Protein AF-A0A7C6B3S8-F1 (afdb_monomer_lite)

Structure (mmCIF, N/CA/C/O backbone):
data_AF-A0A7C6B3S8-F1
#
_entry.id   AF-A0A7C6B3S8-F1
#
loop_
_atom_site.group_PDB
_atom_site.id
_atom_site.type_symbol
_atom_site.label_atom_id
_atom_site.label_alt_id
_atom_site.label_comp_id
_atom_site.label_asym_id
_atom_site.label_entity_id
_atom_site.label_seq_id
_atom_site.pdbx_PDB_ins_code
_atom_site.Cartn_x
_atom_site.Cartn_y
_atom_site.Cartn_z
_atom_site.occupancy
_atom_site.B_iso_or_equiv
_atom_site.auth_seq_id
_atom_site.auth_comp_id
_atom_site.auth_asym_id
_atom_site.auth_atom_id
_atom_site.pdbx_PDB_model_num
ATOM 1 N N . MET A 1 1 ? -52.580 3.759 -42.326 1.00 38.62 1 MET A N 1
ATOM 2 C CA . MET A 1 1 ? -51.113 3.666 -42.150 1.00 38.62 1 MET A CA 1
ATOM 3 C C . MET A 1 1 ? -50.685 4.856 -41.300 1.00 38.62 1 MET A C 1
ATOM 5 O O . MET A 1 1 ? -50.643 5.964 -41.800 1.00 38.62 1 MET A O 1
ATOM 9 N N . GLN A 1 2 ? -50.817 4.727 -39.978 1.00 39.84 2 GLN A N 1
ATOM 10 C CA . GLN A 1 2 ? -49.693 4.609 -39.031 1.00 39.84 2 GLN A CA 1
ATOM 11 C C . GLN A 1 2 ? -48.816 5.872 -38.967 1.00 39.84 2 GLN A C 1
ATOM 13 O O . GLN A 1 2 ? -47.747 5.940 -39.561 1.00 39.84 2 GLN A O 1
ATOM 18 N N . HIS A 1 3 ? -49.271 6.852 -38.183 1.00 36.22 3 HIS A N 1
ATOM 19 C CA . HIS A 1 3 ? -48.405 7.873 -37.602 1.00 36.22 3 HIS A CA 1
ATOM 20 C C . HIS A 1 3 ? -47.814 7.303 -36.306 1.00 36.22 3 HIS A C 1
ATOM 22 O O . HIS A 1 3 ? -48.499 7.233 -35.289 1.00 36.22 3 HIS A O 1
ATOM 28 N N . LEU A 1 4 ? -46.564 6.838 -36.360 1.00 38.56 4 LEU A N 1
ATOM 29 C CA . LEU A 1 4 ? -45.790 6.469 -35.176 1.00 38.56 4 LEU A CA 1
ATOM 30 C C . LEU A 1 4 ? -45.025 7.718 -34.712 1.00 38.56 4 LEU A C 1
ATOM 32 O O . LEU A 1 4 ? -44.026 8.105 -35.313 1.00 38.56 4 LEU A O 1
ATOM 36 N N . ILE A 1 5 ? -45.524 8.379 -33.668 1.00 43.66 5 ILE A N 1
ATOM 37 C CA . ILE A 1 5 ? -44.779 9.409 -32.938 1.00 43.66 5 ILE A CA 1
ATOM 38 C C . ILE A 1 5 ? -43.873 8.662 -31.956 1.00 43.66 5 ILE A C 1
ATOM 40 O O . ILE A 1 5 ? -44.338 8.137 -30.946 1.00 43.66 5 ILE A O 1
ATOM 44 N N . SER A 1 6 ? -42.584 8.569 -32.278 1.00 38.78 6 SER A N 1
ATOM 45 C CA . SER A 1 6 ? -41.566 8.041 -31.368 1.00 38.78 6 SER A CA 1
ATOM 46 C C . SER A 1 6 ? -41.342 9.031 -30.225 1.00 38.78 6 SER A C 1
ATOM 48 O O . SER A 1 6 ? -40.661 10.042 -30.385 1.00 38.78 6 SER A O 1
ATOM 50 N N . LEU A 1 7 ? -41.931 8.738 -29.067 1.00 38.41 7 LEU A N 1
ATOM 51 C CA . LEU A 1 7 ? -41.669 9.438 -27.813 1.00 38.41 7 LEU A CA 1
ATOM 52 C C . LEU A 1 7 ? -40.307 8.963 -27.271 1.00 38.41 7 LEU A C 1
ATOM 54 O O . LEU A 1 7 ? -40.194 7.864 -26.729 1.00 38.41 7 LEU A O 1
ATOM 58 N N . LEU A 1 8 ? -39.255 9.766 -27.445 1.00 37.88 8 LEU A N 1
ATOM 59 C CA . LEU A 1 8 ? -37.961 9.523 -26.803 1.00 37.88 8 LEU A CA 1
ATOM 60 C C . LEU A 1 8 ? -38.086 9.886 -25.314 1.00 37.88 8 LEU A C 1
ATOM 62 O O . LEU A 1 8 ? -38.045 11.056 -24.936 1.00 37.88 8 LEU A O 1
ATOM 66 N N . ILE A 1 9 ? -38.273 8.882 -24.460 1.00 41.53 9 ILE A N 1
ATOM 67 C CA . ILE A 1 9 ? -38.204 9.044 -23.006 1.00 41.53 9 ILE A CA 1
ATOM 68 C C . ILE A 1 9 ? -36.720 9.134 -22.630 1.00 41.53 9 ILE A C 1
ATOM 70 O O . ILE A 1 9 ? -36.039 8.121 -22.483 1.00 41.53 9 ILE A O 1
ATOM 74 N N . CYS A 1 10 ? -36.203 10.356 -22.488 1.00 34.94 10 CYS A N 1
ATOM 75 C CA . CYS A 1 10 ? -34.937 10.599 -21.801 1.00 34.94 10 CYS A CA 1
ATOM 76 C C . CYS A 1 10 ? -35.141 10.339 -20.304 1.00 34.94 10 CYS A C 1
ATOM 78 O O . CYS A 1 10 ? -35.576 11.223 -19.569 1.00 34.94 10 CYS A O 1
ATOM 80 N N . LEU A 1 11 ? -34.836 9.121 -19.850 1.00 37.53 11 LEU A N 1
ATOM 81 C CA . LEU A 1 11 ? -34.608 8.856 -18.432 1.00 37.53 11 LEU A CA 1
ATOM 82 C C . LEU A 1 11 ? -33.385 9.674 -17.985 1.00 37.53 11 LEU A C 1
ATOM 84 O O . LEU A 1 11 ? -32.293 9.443 -18.513 1.00 37.53 11 LEU A O 1
ATOM 88 N N . PRO A 1 12 ? -33.509 10.603 -17.021 1.00 41.75 12 PRO A N 1
ATOM 89 C CA . PRO A 1 12 ? -32.333 11.161 -16.385 1.00 41.75 12 PRO A CA 1
ATOM 90 C C . PRO A 1 12 ? -31.669 10.022 -15.613 1.00 41.75 12 PRO A C 1
ATOM 92 O O . PRO A 1 12 ? -32.227 9.490 -14.653 1.00 41.75 12 PRO A O 1
ATOM 95 N N . ALA A 1 13 ? -30.476 9.622 -16.049 1.00 38.22 13 ALA A N 1
ATOM 96 C CA . ALA A 1 13 ? -29.584 8.852 -15.207 1.00 38.22 13 ALA A CA 1
ATOM 97 C C . ALA A 1 13 ? -29.331 9.696 -13.953 1.00 38.22 13 ALA A C 1
ATOM 99 O O . ALA A 1 13 ? -28.600 10.685 -13.995 1.00 38.22 13 ALA A O 1
ATOM 100 N N . LEU A 1 14 ? -29.978 9.329 -12.847 1.00 37.53 14 LEU A N 1
ATOM 101 C CA . LEU A 1 14 ? -29.572 9.729 -11.509 1.00 37.53 14 LEU A CA 1
ATOM 102 C C . LEU A 1 14 ? -28.151 9.197 -11.322 1.00 37.53 14 LEU A C 1
ATOM 104 O O . LEU A 1 14 ? -27.938 8.070 -10.879 1.00 37.53 14 LEU A O 1
ATOM 108 N N . VAL A 1 15 ? -27.167 10.000 -11.722 1.00 37.53 15 VAL A N 1
ATOM 109 C CA . VAL A 1 15 ? -25.800 9.846 -11.251 1.00 37.53 15 VAL A CA 1
ATOM 110 C C . VAL A 1 15 ? -25.904 10.064 -9.754 1.00 37.53 15 VAL A C 1
ATOM 112 O O . VAL A 1 15 ? -26.092 11.186 -9.286 1.00 37.53 15 VAL A O 1
ATOM 115 N N . TRP A 1 16 ? -25.866 8.969 -9.002 1.00 36.06 16 TRP A N 1
ATOM 116 C CA . TRP A 1 16 ? -25.637 9.029 -7.574 1.00 36.06 16 TRP A CA 1
ATOM 117 C C . TRP A 1 16 ? -24.267 9.688 -7.423 1.00 36.06 16 TRP A C 1
ATOM 119 O O . TRP A 1 16 ? -23.234 9.067 -7.680 1.00 36.06 16 TRP A O 1
ATOM 129 N N . ALA A 1 17 ? -24.262 10.989 -7.134 1.00 38.97 17 ALA A N 1
ATOM 130 C CA . ALA A 1 17 ? -23.067 11.707 -6.746 1.00 38.97 17 ALA A CA 1
ATOM 131 C C . ALA A 1 17 ? -22.662 11.134 -5.387 1.00 38.97 17 ALA A C 1
ATOM 133 O O . ALA A 1 17 ? -23.069 11.628 -4.339 1.00 38.97 17 ALA A O 1
ATOM 134 N N . GLY A 1 18 ? -21.940 10.012 -5.413 1.00 43.94 18 GLY A N 1
ATOM 135 C CA . GLY A 1 18 ? -21.272 9.498 -4.232 1.00 43.94 18 GLY A CA 1
ATOM 136 C C . GLY A 1 18 ? -20.424 10.619 -3.642 1.00 43.94 18 GLY A C 1
ATOM 137 O O . GLY A 1 18 ? -19.841 11.408 -4.393 1.00 43.94 18 GLY A O 1
ATOM 138 N N . SER A 1 19 ? -20.388 10.707 -2.310 1.00 49.66 19 SER A N 1
ATOM 139 C CA . SER A 1 19 ? -19.522 11.633 -1.575 1.00 49.66 19 SER A CA 1
ATOM 140 C C . SER A 1 19 ? -18.148 11.694 -2.240 1.00 49.66 19 SER A C 1
ATOM 142 O O . SER A 1 19 ? -17.646 10.630 -2.616 1.00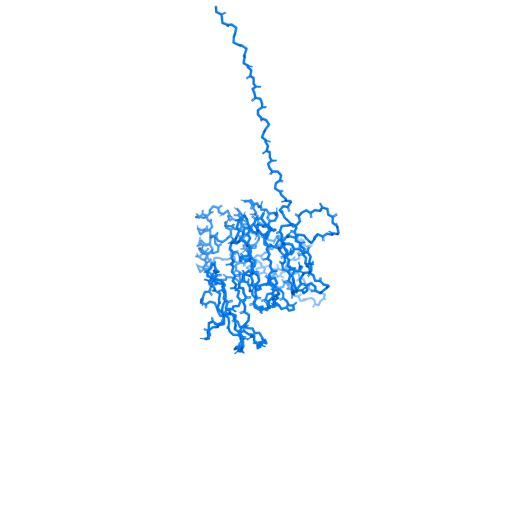 49.66 19 SER A O 1
ATOM 144 N N . PRO A 1 20 ? -17.553 12.889 -2.415 1.00 53.25 20 PRO A N 1
ATOM 145 C CA . PRO A 1 20 ? -16.359 13.056 -3.228 1.00 53.25 20 PRO A CA 1
ATOM 146 C C . PRO A 1 20 ? -15.272 12.085 -2.759 1.00 53.25 20 PRO A C 1
ATOM 148 O O . PRO A 1 20 ? -14.672 12.237 -1.692 1.00 53.25 20 PRO A O 1
ATOM 151 N N . ALA A 1 21 ? -15.082 11.029 -3.550 1.00 63.09 21 ALA A N 1
ATOM 152 C CA . ALA A 1 21 ? -14.116 9.985 -3.286 1.00 63.09 21 ALA A CA 1
ATOM 153 C C . ALA A 1 21 ? -12.740 10.620 -3.454 1.00 63.09 21 ALA A C 1
ATOM 155 O O . ALA A 1 21 ? -12.315 10.906 -4.569 1.00 63.09 21 ALA A O 1
ATOM 156 N N . GLY A 1 22 ? -12.086 10.936 -2.341 1.00 80.38 22 GLY A N 1
ATOM 157 C CA . GLY A 1 22 ? -10.813 11.637 -2.398 1.00 80.38 22 GLY A CA 1
ATOM 158 C C . GLY A 1 22 ? -10.409 12.360 -1.132 1.00 80.38 22 GLY A C 1
ATOM 159 O O . GLY A 1 22 ? -9.242 12.696 -1.025 1.00 80.38 22 GLY A O 1
ATOM 160 N N . PHE A 1 23 ? -11.313 12.581 -0.174 1.00 88.00 23 PHE A N 1
ATOM 161 C CA . PHE A 1 23 ? -10.976 13.343 1.026 1.00 88.00 23 PHE A CA 1
ATOM 162 C C . PHE A 1 23 ? -10.871 12.496 2.293 1.00 88.00 23 PHE A C 1
ATOM 164 O O . PHE A 1 23 ? -11.655 11.560 2.502 1.00 88.00 23 PHE A O 1
ATOM 171 N N . PHE A 1 24 ? -9.933 12.877 3.159 1.00 92.19 24 PHE A N 1
ATOM 172 C CA . PHE A 1 24 ? -9.782 12.331 4.503 1.00 92.19 24 PHE A CA 1
ATOM 173 C C . PHE A 1 24 ? -9.786 13.428 5.568 1.00 92.19 24 PHE A C 1
ATOM 175 O O . PHE A 1 24 ? -9.495 14.591 5.286 1.00 92.19 24 PHE A O 1
ATOM 182 N N . TYR A 1 25 ? -10.091 13.043 6.804 1.00 91.25 25 TYR A N 1
ATOM 183 C CA . TYR A 1 25 ? -10.012 13.924 7.964 1.00 91.25 25 TYR A CA 1
ATOM 184 C C . TYR A 1 25 ? -9.341 13.207 9.138 1.00 91.25 25 TYR A C 1
ATOM 186 O O . TYR A 1 25 ? -9.671 12.057 9.431 1.00 91.25 25 TYR A O 1
ATOM 194 N N . VAL A 1 26 ? -8.394 13.876 9.797 1.00 91.88 26 VAL A N 1
ATOM 195 C CA . VAL A 1 26 ? -7.722 13.365 10.999 1.00 91.88 26 VAL A CA 1
ATOM 196 C C . VAL A 1 26 ? -8.300 14.097 12.203 1.00 91.88 26 VAL A C 1
ATOM 198 O O . VAL A 1 26 ? -8.188 15.314 12.292 1.00 91.88 26 VAL A O 1
ATOM 201 N N . LEU A 1 27 ? -8.959 13.355 13.091 1.00 88.44 27 LEU A N 1
ATOM 202 C CA . LEU A 1 27 ? -9.556 13.859 14.326 1.00 88.44 27 LEU A CA 1
ATOM 203 C C . LEU A 1 27 ? -8.544 13.784 15.466 1.00 88.44 27 LEU A C 1
ATOM 205 O O . LEU A 1 27 ? -8.710 13.006 16.401 1.00 88.44 27 LEU A O 1
ATOM 209 N N . ASP A 1 28 ? -7.472 14.555 15.336 1.00 82.81 28 ASP A N 1
ATOM 210 C CA . ASP A 1 28 ? -6.460 14.735 16.371 1.00 82.81 28 ASP A CA 1
ATOM 211 C C . ASP A 1 28 ? -5.710 16.051 16.114 1.00 82.81 28 ASP A C 1
ATOM 213 O O . ASP A 1 28 ? -5.540 16.441 14.954 1.00 82.81 28 ASP A O 1
ATOM 217 N N . GLU A 1 29 ? -5.268 16.734 17.171 1.00 80.19 29 GLU A N 1
ATOM 218 C CA . GLU A 1 29 ? -4.412 17.923 17.053 1.00 80.19 29 GLU A CA 1
ATOM 219 C C . GLU A 1 29 ? -3.024 17.552 16.518 1.00 80.19 29 GLU A C 1
ATOM 221 O O . GLU A 1 29 ? -2.422 18.306 15.750 1.00 80.19 29 GLU A O 1
ATOM 226 N N . GLU A 1 30 ? -2.542 16.356 16.861 1.00 86.81 30 GLU A N 1
ATOM 227 C CA . GLU A 1 30 ? -1.305 15.793 16.348 1.00 86.81 30 GLU A CA 1
ATOM 228 C C . GLU A 1 30 ? -1.634 14.714 15.306 1.00 86.81 30 GLU A C 1
ATOM 230 O O . GLU A 1 30 ? -1.915 13.565 15.648 1.00 86.81 30 GLU A O 1
ATOM 235 N N . PRO A 1 31 ? -1.566 15.001 13.995 1.00 88.94 31 PRO A N 1
ATOM 236 C CA . PRO A 1 31 ? -2.034 14.057 12.980 1.00 88.94 31 PRO A CA 1
ATOM 237 C C . PRO A 1 31 ? -1.060 12.896 12.703 1.00 88.94 31 PRO A C 1
ATOM 239 O O . PRO A 1 31 ? -1.402 11.952 11.986 1.00 88.94 31 PRO A O 1
ATOM 242 N N . GLY A 1 32 ? 0.158 12.940 13.255 1.00 91.50 32 GLY A N 1
ATOM 243 C CA . GLY A 1 32 ? 1.192 11.933 13.012 1.00 91.50 32 GLY A CA 1
ATOM 244 C C . GLY A 1 32 ? 1.578 11.844 11.530 1.00 91.50 32 GLY A C 1
ATOM 245 O O . GLY A 1 32 ? 1.559 12.841 10.812 1.00 91.50 32 GLY A O 1
ATOM 246 N N . SER A 1 33 ? 1.913 10.642 11.052 1.00 94.69 33 SER A N 1
ATOM 247 C CA . SER A 1 33 ? 2.284 10.401 9.645 1.00 94.69 33 SER A CA 1
ATOM 248 C C . SER A 1 33 ? 1.088 10.169 8.709 1.00 94.69 33 SER A C 1
ATOM 250 O O . SER A 1 33 ? 1.279 9.972 7.508 1.00 94.69 33 SER A O 1
ATOM 252 N N . TRP A 1 34 ? -0.153 10.220 9.207 1.00 95.06 34 TRP A N 1
ATOM 253 C CA . TRP A 1 34 ? -1.349 9.972 8.394 1.00 95.06 34 TRP A CA 1
ATOM 254 C C . TRP A 1 34 ? -1.534 10.904 7.207 1.00 95.06 34 TRP A C 1
ATOM 256 O O . TRP A 1 34 ? -1.870 10.391 6.135 1.00 95.06 34 TRP A O 1
ATOM 266 N N . PRO A 1 35 ? -1.313 12.228 7.332 1.00 94.38 35 PRO A N 1
ATOM 267 C CA . PRO A 1 35 ? -1.453 13.112 6.188 1.00 94.38 35 PRO A CA 1
ATOM 268 C C . PRO A 1 35 ? -0.524 12.710 5.046 1.00 94.38 35 PRO A C 1
ATOM 270 O O . PRO A 1 35 ? -0.960 12.659 3.900 1.00 94.38 35 PRO A O 1
ATOM 273 N N . GLU A 1 36 ? 0.723 12.348 5.351 1.00 94.88 36 GLU A N 1
ATOM 274 C CA . GLU A 1 36 ? 1.695 11.894 4.355 1.00 94.88 36 GLU A CA 1
ATOM 275 C C . GLU A 1 36 ? 1.300 10.528 3.766 1.00 94.88 36 GLU A C 1
ATOM 277 O O . GLU A 1 36 ? 1.294 10.366 2.545 1.00 94.88 36 GLU A O 1
ATOM 282 N N . ILE A 1 37 ? 0.884 9.568 4.605 1.00 95.00 37 ILE A N 1
ATOM 283 C CA . ILE A 1 37 ? 0.411 8.243 4.164 1.00 95.00 37 ILE A CA 1
ATOM 284 C C . ILE A 1 37 ? -0.747 8.384 3.171 1.00 95.00 37 ILE A C 1
ATOM 286 O O . ILE A 1 37 ? -0.683 7.838 2.071 1.00 95.00 37 ILE A O 1
ATOM 290 N N . LEU A 1 38 ? -1.805 9.107 3.537 1.00 94.00 38 LEU A N 1
ATOM 291 C CA . LEU A 1 38 ? -3.023 9.201 2.731 1.00 94.00 38 LEU A CA 1
ATOM 292 C C . LEU A 1 38 ? -2.808 10.077 1.488 1.00 94.00 38 LEU A C 1
ATOM 294 O O . LEU A 1 38 ? -3.261 9.718 0.398 1.00 94.00 38 LEU A O 1
ATOM 298 N N . SER A 1 39 ? -2.033 11.158 1.607 1.00 92.38 39 SER A N 1
ATOM 299 C CA . SER A 1 39 ? -1.707 12.020 0.462 1.00 92.38 39 SER A CA 1
ATOM 300 C C . SER A 1 39 ? -0.783 11.345 -0.550 1.00 92.38 39 SER A C 1
ATOM 302 O O . SER A 1 39 ? -0.854 11.663 -1.736 1.00 92.38 39 SER A O 1
ATOM 304 N N . SER A 1 40 ? 0.021 10.355 -0.140 1.00 91.12 40 SER A N 1
ATOM 305 C CA . SER A 1 40 ? 0.876 9.589 -1.064 1.00 91.12 40 SER A CA 1
ATOM 306 C C . SER A 1 40 ? 0.094 8.824 -2.143 1.00 91.12 40 SER A C 1
ATOM 308 O O . SER A 1 40 ? 0.650 8.486 -3.187 1.00 91.12 40 SER A O 1
ATOM 310 N N . VAL A 1 41 ? -1.204 8.581 -1.918 1.00 88.00 41 VAL A N 1
ATOM 311 C CA . VAL A 1 41 ? -2.125 7.968 -2.892 1.00 88.00 41 VAL A CA 1
ATOM 312 C C . VAL A 1 41 ? -3.136 8.965 -3.461 1.00 88.00 41 VAL A C 1
ATOM 314 O O . VAL A 1 41 ? -4.126 8.569 -4.073 1.00 88.00 41 VAL A O 1
ATOM 317 N N . GLY A 1 42 ? -2.882 10.262 -3.280 1.00 88.50 42 GLY A N 1
ATOM 318 C CA . GLY A 1 42 ? -3.677 11.351 -3.834 1.00 88.50 42 GLY A CA 1
ATOM 319 C C . GLY A 1 42 ? -4.913 11.731 -3.024 1.00 88.50 42 GLY A C 1
ATOM 320 O O . GLY A 1 42 ? -5.637 12.619 -3.468 1.00 88.50 42 GLY A O 1
ATOM 321 N N . LEU A 1 43 ? -5.171 11.106 -1.865 1.00 90.00 43 LEU A N 1
ATOM 322 C CA . LEU A 1 43 ? -6.239 11.576 -0.980 1.00 90.00 43 LEU A CA 1
ATOM 323 C C . LEU A 1 43 ? -5.875 12.961 -0.437 1.00 90.00 43 LEU A C 1
ATOM 325 O O . LEU A 1 43 ? -4.733 13.207 -0.064 1.00 90.00 43 LEU A O 1
ATOM 329 N N . GLN A 1 44 ? -6.841 13.863 -0.375 1.00 88.69 44 GLN A N 1
ATOM 330 C CA . GLN A 1 44 ? -6.642 15.230 0.079 1.00 88.69 44 GLN A CA 1
ATOM 331 C C . GLN A 1 44 ? -7.181 15.414 1.501 1.00 88.69 44 GLN A C 1
ATOM 333 O O . GLN A 1 44 ? -8.264 14.910 1.816 1.00 88.69 44 GLN A O 1
ATOM 338 N N . PRO A 1 45 ? -6.466 16.134 2.378 1.00 88.94 45 PRO A N 1
ATOM 339 C CA . PRO A 1 45 ? -7.015 16.511 3.670 1.00 88.94 45 PRO A CA 1
ATOM 340 C C . PRO A 1 45 ? -8.185 17.477 3.458 1.00 88.94 45 PRO A C 1
ATOM 342 O O . PRO A 1 45 ? -8.107 18.402 2.648 1.00 88.94 45 PRO A O 1
ATOM 345 N N . LEU A 1 46 ? -9.280 17.268 4.182 1.00 81.81 46 LEU A N 1
ATOM 346 C CA . LEU A 1 46 ? -10.392 18.212 4.194 1.00 81.81 46 LEU A CA 1
ATOM 347 C C . LEU A 1 46 ? -10.037 19.435 5.058 1.00 81.81 46 LEU A C 1
ATOM 349 O O . LEU A 1 46 ? -9.600 19.277 6.198 1.00 81.81 46 LEU A O 1
ATOM 353 N N . GLY A 1 47 ? -10.270 20.645 4.538 1.00 62.38 47 GLY A N 1
ATOM 354 C CA . GLY A 1 47 ? -10.369 21.859 5.363 1.00 62.38 47 GLY A CA 1
ATOM 355 C C . GLY A 1 47 ? -11.687 21.912 6.167 1.00 62.38 47 GLY A C 1
ATOM 356 O O . GLY A 1 47 ? -12.498 20.996 6.039 1.00 62.38 47 GLY A O 1
ATOM 357 N N . PRO A 1 48 ? -11.937 22.958 6.989 1.00 47.53 48 PRO A N 1
ATOM 358 C CA . PRO A 1 48 ? -13.157 23.093 7.806 1.00 47.53 48 PRO A CA 1
ATOM 359 C C . PRO A 1 48 ? -14.470 23.039 6.980 1.00 47.53 48 PRO A C 1
ATOM 361 O O . PRO A 1 48 ? -14.441 23.142 5.755 1.00 47.53 48 PRO A O 1
ATOM 364 N N . PRO A 1 49 ? -15.634 22.854 7.632 1.00 48.53 49 PRO A N 1
ATOM 365 C CA . PRO A 1 49 ? -16.636 21.847 7.277 1.00 48.53 49 PRO A CA 1
ATOM 366 C C . PRO A 1 49 ? -17.506 22.207 6.064 1.00 48.53 49 PRO A C 1
ATOM 368 O O . PRO A 1 49 ? -18.071 23.293 5.978 1.00 48.53 49 PRO A O 1
ATOM 371 N N . GLY A 1 50 ? -17.685 21.235 5.165 1.00 49.38 50 GLY A N 1
ATOM 372 C CA . GLY A 1 50 ? -18.629 21.324 4.044 1.00 49.38 50 GLY A CA 1
ATOM 373 C C . GLY A 1 50 ? -18.519 20.172 3.042 1.00 49.38 50 GLY A C 1
ATOM 374 O O . GLY A 1 50 ? -19.507 19.808 2.411 1.00 49.38 50 GLY A O 1
ATOM 375 N N . ALA A 1 51 ? -17.347 19.542 2.934 1.00 52.66 51 ALA A N 1
ATOM 376 C CA . ALA A 1 51 ? -17.158 18.356 2.106 1.00 52.66 51 ALA A CA 1
ATOM 377 C C . ALA A 1 51 ? -17.275 17.067 2.948 1.00 52.66 51 ALA A C 1
ATOM 379 O O . ALA A 1 51 ? -16.719 16.951 4.039 1.00 52.66 51 ALA A O 1
ATOM 380 N N . ALA A 1 52 ? -18.041 16.091 2.459 1.00 69.44 52 ALA A N 1
ATOM 381 C CA . ALA A 1 52 ? -18.229 14.811 3.135 1.00 69.44 52 ALA A CA 1
ATOM 382 C C . ALA A 1 52 ? -16.974 13.939 2.959 1.00 69.44 52 ALA A C 1
ATOM 384 O O . ALA A 1 52 ? -16.842 13.230 1.960 1.00 69.44 52 ALA A O 1
ATOM 385 N N . ALA A 1 53 ? -16.038 14.005 3.912 1.00 78.38 53 ALA A N 1
ATOM 386 C CA . ALA A 1 53 ? -14.939 13.046 3.979 1.00 78.38 53 ALA A CA 1
ATOM 387 C C . ALA A 1 53 ? -15.505 11.624 4.109 1.00 78.38 53 ALA A C 1
ATOM 389 O O . ALA A 1 53 ? -16.484 11.396 4.822 1.00 78.38 53 ALA A O 1
ATOM 390 N N . ARG A 1 54 ? -14.884 10.661 3.423 1.00 86.94 54 ARG A N 1
ATOM 391 C CA . ARG A 1 54 ? -15.227 9.237 3.564 1.00 86.94 54 ARG A CA 1
ATOM 392 C C . ARG A 1 54 ? -14.254 8.509 4.482 1.00 86.94 54 ARG A C 1
ATOM 394 O O . ARG A 1 54 ? -14.634 7.511 5.084 1.00 86.94 54 ARG A O 1
ATOM 401 N N . VAL A 1 55 ? -13.017 8.993 4.581 1.00 93.31 55 VAL A N 1
ATOM 402 C CA . VAL A 1 55 ? -11.966 8.402 5.412 1.00 93.31 55 VAL A CA 1
ATOM 403 C C . VAL A 1 55 ? -11.746 9.273 6.642 1.00 93.31 55 VAL A C 1
ATOM 405 O O . VAL A 1 55 ? -11.482 10.467 6.515 1.00 93.31 55 VAL A O 1
ATOM 408 N N . PHE A 1 56 ? -11.828 8.672 7.822 1.00 93.69 56 PHE A N 1
ATOM 409 C CA . PHE A 1 56 ? -11.615 9.351 9.098 1.00 93.69 56 PHE A CA 1
ATOM 410 C C . PHE A 1 56 ? -10.525 8.635 9.882 1.00 93.69 56 PHE A C 1
ATOM 412 O O . PHE A 1 56 ? -10.550 7.412 9.969 1.00 93.69 56 PHE A O 1
ATOM 419 N N . VAL A 1 57 ? -9.588 9.383 10.455 1.00 94.94 57 VAL A N 1
ATOM 420 C CA . VAL A 1 57 ? -8.525 8.851 11.315 1.00 94.94 57 VAL A CA 1
ATOM 421 C C . VAL A 1 57 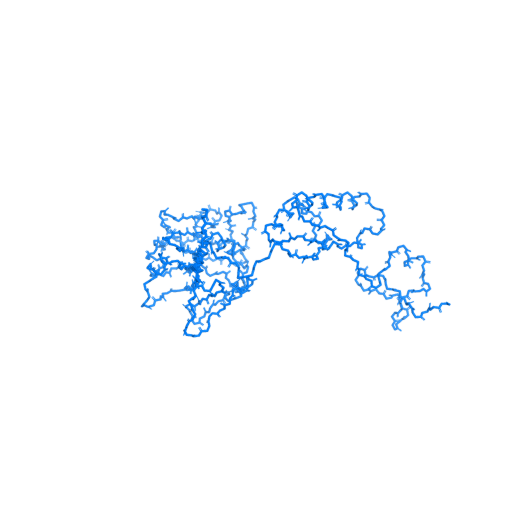? -8.742 9.341 12.734 1.00 94.94 57 VAL A C 1
ATOM 423 O O . VAL A 1 57 ? -8.830 10.546 12.950 1.00 94.94 57 VAL A O 1
ATOM 426 N N . LEU A 1 58 ? -8.808 8.418 13.690 1.00 93.75 58 LEU A N 1
ATOM 427 C CA . LEU A 1 58 ? -8.869 8.707 15.118 1.00 93.75 58 LEU A CA 1
ATOM 428 C C . LEU A 1 58 ? -7.673 8.044 15.787 1.00 93.75 58 LEU A C 1
ATOM 430 O O . LEU A 1 58 ? -7.492 6.827 15.694 1.00 93.75 58 LEU A O 1
ATOM 434 N N . ARG A 1 59 ? -6.873 8.854 16.476 1.00 91.62 59 ARG A N 1
ATOM 435 C CA . ARG A 1 59 ? -5.682 8.394 17.199 1.00 91.62 59 ARG A CA 1
ATOM 436 C C . ARG A 1 59 ? -5.903 8.286 18.714 1.00 91.62 59 ARG A C 1
ATOM 438 O O . ARG A 1 59 ? -4.984 7.943 19.448 1.00 91.62 59 ARG A O 1
ATOM 445 N N . GLY A 1 60 ? -7.135 8.535 19.156 1.00 85.50 60 GLY A N 1
ATOM 446 C CA . GLY A 1 60 ? -7.576 8.475 20.543 1.00 85.50 60 GLY A CA 1
ATOM 447 C C . GLY A 1 60 ? -9.099 8.543 20.637 1.00 85.50 60 GLY A C 1
ATOM 448 O O . GLY A 1 60 ? -9.815 8.144 19.710 1.00 85.50 60 GLY A O 1
ATOM 449 N N . ASP A 1 61 ? -9.596 9.044 21.764 1.00 83.19 61 ASP A N 1
ATOM 450 C CA . ASP A 1 61 ? -11.026 9.245 21.975 1.00 83.19 61 ASP A CA 1
ATOM 451 C C . ASP A 1 61 ? -11.575 10.406 21.144 1.00 83.19 61 ASP A C 1
ATOM 453 O O . ASP A 1 61 ? -10.912 11.410 20.896 1.00 83.19 61 ASP A O 1
ATOM 457 N N . SER A 1 62 ? -12.830 10.273 20.722 1.00 79.00 62 SER A N 1
ATOM 458 C CA . SER A 1 62 ? -13.547 11.297 19.969 1.00 79.00 62 SER A CA 1
ATOM 459 C C . SER A 1 62 ? -14.877 11.569 20.656 1.00 79.00 62 SER A C 1
ATOM 461 O O . SER A 1 62 ? -15.698 10.666 20.815 1.00 79.00 62 SER A O 1
ATOM 463 N N . ALA A 1 63 ? -15.095 12.816 21.075 1.00 70.12 63 ALA A N 1
ATOM 464 C CA . ALA A 1 63 ? -16.336 13.212 21.725 1.00 70.12 63 ALA A CA 1
ATOM 465 C C . ALA A 1 63 ? -17.432 13.514 20.687 1.00 70.12 63 ALA A C 1
ATOM 467 O O . ALA A 1 63 ? -17.200 14.218 19.706 1.00 70.12 63 ALA A O 1
ATOM 468 N N . GLY A 1 64 ? -18.653 13.031 20.936 1.00 68.12 64 GLY A N 1
ATOM 469 C CA . GLY A 1 64 ? -19.868 13.570 20.310 1.00 68.12 64 GLY A CA 1
ATOM 470 C C . GLY A 1 64 ? -20.220 13.088 18.896 1.00 68.12 64 GLY A C 1
ATOM 471 O O . GLY A 1 64 ? -21.182 13.601 18.328 1.00 68.12 64 GLY A O 1
ATOM 472 N N . ALA A 1 65 ? -19.509 12.113 18.322 1.00 80.81 65 ALA A N 1
ATOM 473 C CA . ALA A 1 65 ? -19.857 11.528 17.024 1.00 80.81 65 ALA A CA 1
ATOM 474 C C . ALA A 1 65 ? -20.309 10.063 17.153 1.00 80.81 65 ALA A C 1
ATOM 476 O O . ALA A 1 65 ? -19.611 9.240 17.741 1.00 80.81 65 ALA A O 1
ATOM 477 N N . ASP A 1 66 ? -21.457 9.731 16.553 1.00 90.12 66 ASP A N 1
ATOM 478 C CA . ASP A 1 66 ? -21.915 8.346 16.386 1.00 90.12 66 ASP A CA 1
ATOM 479 C C . ASP A 1 66 ? -21.124 7.678 15.250 1.00 90.12 66 ASP A C 1
ATOM 481 O O . ASP A 1 66 ? -21.460 7.764 14.061 1.00 90.12 66 ASP A O 1
ATOM 485 N N . TRP A 1 67 ? -19.993 7.077 15.617 1.00 92.50 67 TRP A N 1
ATOM 486 C CA . TRP A 1 67 ? -19.095 6.426 14.668 1.00 92.50 67 TRP A CA 1
ATOM 487 C C . TRP A 1 67 ? -19.672 5.135 14.102 1.00 92.50 67 TRP A C 1
ATOM 489 O O . TRP A 1 67 ? -19.369 4.799 12.957 1.00 92.50 67 TRP A O 1
ATOM 499 N N . GLN A 1 68 ? -20.514 4.429 14.856 1.00 92.62 68 GLN A N 1
ATOM 500 C CA . GLN A 1 68 ? -21.152 3.206 14.387 1.00 92.62 68 GLN A CA 1
ATOM 501 C C . GLN A 1 68 ? -22.097 3.524 13.229 1.00 92.62 68 GLN A C 1
ATOM 503 O O . GLN A 1 68 ? -21.927 2.959 12.148 1.00 92.62 68 GLN A O 1
ATOM 508 N N . ALA A 1 69 ? -22.991 4.504 13.395 1.00 92.38 69 ALA A N 1
ATOM 509 C CA . ALA A 1 69 ? -23.902 4.932 12.335 1.00 92.38 69 ALA A CA 1
ATOM 510 C C . ALA A 1 69 ? -23.153 5.492 11.109 1.00 92.38 69 ALA A C 1
ATOM 512 O O . ALA A 1 69 ? -23.508 5.220 9.956 1.00 92.38 69 ALA A O 1
ATOM 513 N N . ARG A 1 70 ? -22.063 6.246 11.321 1.00 92.12 70 ARG A N 1
ATOM 514 C CA . ARG A 1 70 ? -21.220 6.749 10.217 1.00 92.12 70 ARG A CA 1
ATOM 515 C C . ARG A 1 70 ? -20.564 5.622 9.422 1.00 92.12 70 ARG A C 1
ATOM 517 O O . ARG A 1 70 ? -20.558 5.664 8.193 1.00 92.12 70 ARG A O 1
ATOM 524 N N . VAL A 1 71 ? -20.017 4.613 10.096 1.00 94.50 71 VAL A N 1
ATOM 525 C CA . VAL A 1 71 ? -19.450 3.440 9.417 1.00 94.50 71 VAL A CA 1
ATOM 526 C C . VAL A 1 71 ? -20.549 2.676 8.679 1.00 94.50 71 VAL A C 1
ATOM 528 O O . VAL A 1 71 ? -20.378 2.360 7.506 1.00 94.50 71 VAL A O 1
ATOM 531 N N . GLU A 1 72 ? -21.708 2.450 9.299 1.00 94.88 72 GLU A N 1
ATOM 532 C CA . GLU A 1 72 ? -22.831 1.760 8.652 1.00 94.88 72 GLU A CA 1
ATOM 533 C C . GLU A 1 72 ? -23.304 2.456 7.367 1.00 94.88 72 GLU A C 1
ATOM 535 O O . GLU A 1 72 ? -23.616 1.784 6.382 1.00 94.88 72 GLU A O 1
ATOM 540 N N . SER A 1 73 ? -23.271 3.790 7.346 1.00 92.06 73 SER A N 1
ATOM 541 C CA . SER A 1 73 ? -23.624 4.629 6.190 1.00 92.06 73 SER A CA 1
ATOM 542 C C . SER A 1 73 ? -22.515 4.800 5.141 1.00 92.06 73 SER A C 1
ATOM 544 O O . SER A 1 73 ? -22.750 5.444 4.119 1.00 92.06 73 SER A O 1
ATOM 546 N N . GLY A 1 74 ? -21.332 4.200 5.326 1.00 92.00 74 GLY A N 1
ATOM 547 C CA . GLY A 1 74 ? -20.301 4.128 4.279 1.00 92.00 74 GLY A CA 1
ATOM 548 C C . GLY A 1 74 ? -18.943 4.743 4.609 1.00 92.00 74 GLY A C 1
ATOM 549 O O . GLY A 1 74 ? -18.051 4.733 3.749 1.00 92.00 74 GLY A O 1
ATOM 550 N N . ALA A 1 75 ? -18.758 5.273 5.821 1.00 92.44 75 ALA A N 1
ATOM 551 C CA . ALA A 1 75 ? -17.465 5.789 6.253 1.00 92.44 75 ALA A CA 1
ATOM 552 C C . ALA A 1 75 ? -16.432 4.664 6.431 1.00 92.44 75 ALA A C 1
ATOM 554 O O . ALA A 1 75 ? -16.746 3.548 6.853 1.00 92.44 75 ALA A O 1
ATOM 555 N N . VAL A 1 76 ? -15.172 4.980 6.140 1.00 95.88 76 VAL A N 1
ATOM 556 C CA . VAL A 1 76 ? -14.021 4.152 6.497 1.00 95.88 76 VAL A CA 1
ATOM 557 C C . VAL A 1 76 ? -13.309 4.812 7.665 1.00 95.88 76 VAL A C 1
ATOM 559 O O . VAL A 1 76 ? -12.759 5.906 7.536 1.00 95.88 76 VAL A O 1
ATOM 562 N N . LEU A 1 77 ? -13.337 4.139 8.807 1.00 96.00 77 LEU A N 1
ATOM 563 C CA . LEU A 1 77 ? -12.738 4.600 10.047 1.00 96.00 77 LEU A CA 1
ATOM 564 C C . LEU A 1 77 ? -11.374 3.945 10.245 1.00 96.00 77 LEU A C 1
ATOM 566 O O . LEU A 1 77 ? -11.243 2.730 10.133 1.00 96.00 77 LEU A O 1
ATOM 570 N N . ILE A 1 78 ? -10.366 4.741 10.555 1.00 97.50 78 ILE A N 1
ATOM 571 C CA . ILE A 1 78 ? -9.023 4.300 10.905 1.00 97.50 78 ILE A CA 1
ATOM 572 C C . ILE A 1 78 ? -8.836 4.588 12.391 1.00 97.50 78 ILE A C 1
ATOM 574 O O . ILE A 1 78 ? -8.968 5.736 12.807 1.00 97.50 78 ILE A O 1
ATOM 578 N N . LEU A 1 79 ? -8.552 3.553 13.176 1.00 97.00 79 LEU A N 1
ATOM 579 C CA . LEU A 1 79 ? -8.401 3.632 14.628 1.00 97.00 79 LEU A CA 1
ATOM 580 C C . LEU A 1 79 ? -6.982 3.239 15.035 1.00 97.00 79 LEU A C 1
ATOM 582 O O . LEU A 1 79 ? -6.486 2.201 14.590 1.00 97.00 79 LEU A O 1
ATOM 586 N N . GLU A 1 80 ? -6.357 4.029 15.905 1.00 95.31 80 GLU A N 1
ATOM 587 C CA . GLU A 1 80 ? -5.082 3.677 16.536 1.00 95.31 80 GLU A CA 1
ATOM 588 C C . GLU A 1 80 ? -5.257 3.271 17.998 1.00 95.31 80 GLU A C 1
ATOM 590 O O . GLU A 1 80 ? -5.951 3.934 18.761 1.00 95.31 80 GLU A O 1
ATOM 595 N N . GLY A 1 81 ? -4.547 2.217 18.395 1.00 94.31 81 GLY A N 1
ATOM 596 C CA . GLY A 1 81 ? -4.369 1.815 19.781 1.00 94.31 81 GLY A CA 1
ATOM 597 C C . GLY A 1 81 ? -5.669 1.468 20.499 1.00 94.31 81 GLY A C 1
ATOM 598 O O . GLY A 1 81 ? -6.580 0.852 19.937 1.00 94.31 81 GLY A O 1
ATOM 599 N N . GLU A 1 82 ? -5.697 1.817 21.781 1.00 94.19 82 GLU A N 1
ATOM 600 C CA . GLU A 1 82 ? -6.863 1.712 22.649 1.00 94.19 82 GLU A CA 1
ATOM 601 C C . GLU A 1 82 ? -7.622 3.044 22.676 1.00 94.19 82 GLU A C 1
ATOM 603 O O . GLU A 1 82 ? -7.026 4.111 22.798 1.00 94.19 82 GLU A O 1
ATOM 608 N N . SER A 1 83 ? -8.944 2.974 22.541 1.00 93.44 83 SER A N 1
ATOM 609 C CA . SER A 1 83 ? -9.855 4.107 22.706 1.00 93.44 83 SER A CA 1
ATOM 610 C C . SER A 1 83 ? -11.271 3.589 22.945 1.00 93.44 83 SER A C 1
ATOM 612 O O . SER A 1 83 ? -11.606 2.469 22.548 1.00 93.44 83 SER A O 1
ATOM 614 N N . SER A 1 84 ? -12.132 4.413 23.536 1.00 93.50 84 SER A N 1
ATOM 615 C CA . SER A 1 84 ? -13.565 4.131 23.692 1.00 93.50 84 SER A CA 1
ATOM 616 C C . SER A 1 84 ? -14.235 3.807 22.351 1.00 93.50 84 SER A C 1
ATOM 618 O O . SER A 1 84 ? -15.081 2.912 22.261 1.00 93.50 84 SER A O 1
ATOM 620 N N . VAL A 1 85 ? -13.803 4.467 21.270 1.00 94.25 85 VAL A N 1
ATOM 621 C CA . VAL A 1 85 ? -14.285 4.182 19.915 1.00 94.25 85 VAL A CA 1
ATOM 622 C C . VAL A 1 85 ? -13.809 2.802 19.454 1.00 94.25 85 VAL A C 1
ATOM 624 O O . VAL A 1 85 ? -14.624 2.025 18.959 1.00 94.25 85 VAL A O 1
ATOM 627 N N . ALA A 1 86 ? -12.541 2.435 19.660 1.00 95.62 86 ALA A N 1
ATOM 628 C CA . ALA A 1 86 ? -12.039 1.098 19.329 1.00 95.62 86 ALA A CA 1
ATOM 629 C C . ALA A 1 86 ? -12.767 -0.011 20.109 1.00 95.62 86 ALA A C 1
ATOM 631 O O . ALA A 1 86 ? -13.198 -1.006 19.513 1.00 95.62 86 ALA A O 1
ATOM 632 N N . GLU A 1 87 ? -13.010 0.195 21.405 1.00 95.62 87 GLU A N 1
ATOM 633 C CA . GLU A 1 87 ? -13.754 -0.748 22.245 1.00 95.62 87 GLU A CA 1
ATOM 634 C C . GLU A 1 87 ? -15.192 -0.957 21.770 1.00 95.62 87 GLU A C 1
ATOM 636 O O . GLU A 1 87 ? -15.692 -2.087 21.792 1.00 95.62 87 GLU A O 1
ATOM 641 N N . SER A 1 88 ? -15.840 0.104 21.285 1.00 94.44 88 SER A N 1
ATOM 642 C CA . SER A 1 88 ? -17.201 0.042 20.748 1.00 94.44 88 SER A CA 1
ATOM 643 C C . SER A 1 88 ? -17.316 -0.820 19.480 1.00 94.44 88 SER A C 1
ATOM 645 O O . SER A 1 88 ? -18.358 -1.426 19.228 1.00 94.44 88 SER A O 1
ATOM 647 N N . PHE A 1 89 ? -16.230 -0.940 18.707 1.00 95.81 89 PHE A N 1
ATOM 648 C CA . PHE A 1 89 ? -16.131 -1.870 17.580 1.00 95.81 89 PHE A CA 1
ATOM 649 C C . PHE A 1 89 ? -15.629 -3.261 17.995 1.00 95.81 89 PHE A C 1
ATOM 651 O O . PHE A 1 89 ? -15.627 -4.172 17.166 1.00 95.81 89 PHE A O 1
ATOM 658 N N . GLY A 1 90 ? -15.279 -3.449 19.271 1.00 96.50 90 GLY A N 1
ATOM 659 C CA . GLY A 1 90 ? -14.888 -4.723 19.873 1.00 96.50 90 GLY A CA 1
ATOM 660 C C . GLY A 1 90 ? -13.381 -4.964 19.964 1.00 96.50 90 GLY A C 1
ATOM 661 O O . GLY A 1 90 ? -12.982 -6.076 20.303 1.00 96.50 90 GLY A O 1
ATOM 662 N N . PHE A 1 91 ? -12.547 -3.960 19.685 1.00 97.56 91 PHE A N 1
ATOM 663 C CA . PHE A 1 91 ? -11.100 -4.036 19.898 1.00 97.56 91 PHE A CA 1
ATOM 664 C C . PHE A 1 91 ? -10.789 -3.679 21.350 1.00 97.56 91 PHE A C 1
ATOM 666 O O . PHE A 1 91 ? -11.033 -2.547 21.758 1.00 97.56 91 PHE A O 1
ATOM 673 N N . ARG A 1 92 ? -10.286 -4.624 22.151 1.00 97.75 92 ARG A N 1
ATOM 674 C CA . ARG A 1 92 ? -10.058 -4.385 23.589 1.00 97.75 92 ARG A CA 1
ATOM 675 C C . ARG A 1 92 ? -8.651 -4.768 23.999 1.00 97.75 92 ARG A C 1
ATOM 677 O O . ARG A 1 92 ? -8.207 -5.884 23.731 1.00 97.75 92 ARG A O 1
ATOM 684 N N . ALA A 1 93 ? -7.955 -3.852 24.663 1.00 97.25 93 ALA A N 1
ATOM 685 C CA . ALA A 1 93 ? -6.650 -4.135 25.233 1.00 97.25 93 ALA A CA 1
ATOM 686 C C . ALA A 1 93 ? -6.789 -5.135 26.390 1.00 97.25 93 ALA A C 1
ATOM 688 O O . ALA A 1 93 ? -7.684 -5.039 27.231 1.00 97.25 93 ALA A O 1
ATOM 689 N N . THR A 1 94 ? -5.893 -6.115 26.445 1.00 97.50 94 THR A N 1
ATOM 690 C CA . THR A 1 94 ? -5.753 -6.997 27.606 1.00 97.50 94 THR A CA 1
ATOM 691 C C . THR A 1 94 ? -4.642 -6.488 28.522 1.00 97.50 94 THR A C 1
ATOM 693 O O . THR A 1 94 ? -3.835 -5.640 28.150 1.00 97.50 94 THR A O 1
ATOM 696 N N . ARG A 1 95 ? -4.547 -7.058 29.728 1.00 96.38 95 ARG A N 1
ATOM 697 C CA . ARG A 1 95 ? -3.443 -6.760 30.657 1.00 96.38 95 ARG A CA 1
ATOM 698 C C . ARG A 1 95 ? -2.092 -7.317 30.196 1.00 96.38 95 ARG A C 1
ATOM 700 O O . ARG A 1 95 ? -1.061 -6.901 30.715 1.00 96.38 95 ARG A O 1
ATOM 707 N N . ARG A 1 96 ? -2.083 -8.282 29.270 1.00 97.50 96 ARG A N 1
ATOM 708 C CA . ARG A 1 96 ? -0.847 -8.872 28.746 1.00 97.50 96 ARG A CA 1
ATOM 709 C C . ARG A 1 96 ? -0.188 -7.880 27.797 1.00 97.50 96 ARG A C 1
ATOM 711 O O . ARG A 1 96 ? -0.868 -7.295 26.958 1.00 97.50 96 ARG A O 1
ATOM 718 N N . ARG A 1 97 ? 1.134 -7.747 27.892 1.00 97.88 97 ARG A N 1
ATOM 719 C CA . ARG A 1 97 ? 1.943 -6.965 26.953 1.00 97.88 97 ARG A CA 1
ATOM 720 C C . ARG A 1 97 ? 2.954 -7.850 26.239 1.00 97.88 97 ARG A C 1
ATOM 722 O O . ARG A 1 97 ? 3.284 -8.922 26.741 1.00 97.88 97 ARG A O 1
ATOM 729 N N . VAL A 1 98 ? 3.381 -7.411 25.062 1.00 97.94 98 VAL A N 1
ATOM 730 C CA . VAL A 1 98 ? 4.348 -8.110 24.216 1.00 97.94 98 VAL A CA 1
ATOM 731 C C . VAL A 1 98 ? 5.319 -7.117 23.582 1.00 97.94 98 VAL A C 1
ATOM 733 O O . VAL A 1 98 ? 4.921 -6.042 23.119 1.00 97.94 98 VAL A O 1
ATOM 736 N N . ALA A 1 99 ? 6.585 -7.524 23.518 1.00 97.94 99 ALA A N 1
ATOM 737 C CA . ALA A 1 99 ? 7.646 -6.821 22.820 1.00 97.94 99 ALA A CA 1
ATOM 738 C C . ALA A 1 99 ? 7.509 -7.034 21.307 1.00 97.94 99 ALA A C 1
ATOM 740 O O . ALA A 1 99 ? 7.805 -8.107 20.777 1.00 97.94 99 ALA A O 1
ATOM 741 N N . VAL A 1 100 ? 7.086 -6.008 20.576 1.00 98.06 100 VAL A N 1
ATOM 742 C CA . VAL A 1 100 ? 6.870 -6.090 19.130 1.00 98.06 100 VAL A CA 1
ATOM 743 C C . VAL A 1 100 ? 8.072 -5.528 18.388 1.00 98.06 100 VAL A C 1
ATOM 745 O O . VAL A 1 100 ? 8.363 -4.335 18.453 1.00 98.06 100 VAL A O 1
ATOM 748 N N . ARG A 1 101 ? 8.755 -6.396 17.637 1.00 97.19 101 ARG A N 1
ATOM 749 C CA . ARG A 1 101 ? 9.839 -6.013 16.713 1.00 97.19 101 ARG A CA 1
ATOM 750 C C . ARG A 1 101 ? 9.713 -6.669 15.346 1.00 97.19 101 ARG A C 1
ATOM 752 O O . ARG A 1 101 ? 10.015 -6.045 14.335 1.00 97.19 101 ARG A O 1
ATOM 759 N N . SER A 1 102 ? 9.322 -7.940 15.317 1.00 97.25 102 SER A N 1
ATOM 760 C CA . SER A 1 102 ? 9.136 -8.702 14.083 1.00 97.25 102 SER A CA 1
ATOM 761 C C . SER A 1 102 ? 7.653 -8.808 13.773 1.00 97.25 102 SER A C 1
ATOM 763 O O . SER A 1 102 ? 6.885 -9.306 14.590 1.00 97.25 102 SER A O 1
ATOM 765 N N . VAL A 1 103 ? 7.265 -8.369 12.582 1.00 98.00 103 VAL A N 1
ATOM 766 C CA . VAL A 1 103 ? 5.873 -8.351 12.134 1.00 98.00 103 VAL A CA 1
ATOM 767 C C . VAL A 1 103 ? 5.708 -9.259 10.926 1.00 98.00 103 VAL A C 1
ATOM 769 O O . VAL A 1 103 ? 6.587 -9.351 10.067 1.00 98.00 103 VAL A O 1
ATOM 772 N N . GLN A 1 104 ? 4.567 -9.935 10.865 1.00 97.94 104 GLN A N 1
ATOM 773 C CA . GLN A 1 104 ? 4.096 -10.645 9.685 1.00 97.94 104 GLN A CA 1
ATOM 774 C C . GLN A 1 104 ? 2.831 -9.972 9.164 1.00 97.94 104 GLN A C 1
ATOM 776 O O . GLN A 1 104 ? 1.944 -9.625 9.941 1.00 97.94 104 GLN A O 1
ATOM 781 N N . ASP A 1 105 ? 2.756 -9.803 7.846 1.00 97.31 105 ASP A N 1
ATOM 782 C CA . ASP A 1 105 ? 1.581 -9.274 7.157 1.00 97.31 105 ASP A CA 1
ATOM 783 C C . ASP A 1 105 ? 0.933 -10.382 6.322 1.00 97.31 105 ASP A C 1
ATOM 785 O O . ASP A 1 105 ? 1.619 -11.105 5.593 1.00 97.31 105 ASP A O 1
ATOM 789 N N . ALA A 1 106 ? -0.392 -10.500 6.397 1.00 96.06 106 ALA A N 1
ATOM 790 C CA . ALA A 1 106 ? -1.175 -11.514 5.696 1.00 96.06 106 ALA A CA 1
ATOM 791 C C . ALA A 1 106 ? -0.948 -11.503 4.177 1.00 96.06 106 ALA A C 1
ATOM 793 O O . ALA A 1 106 ? -1.059 -12.540 3.525 1.00 96.06 106 ALA A O 1
ATOM 794 N N . ARG A 1 107 ? -0.627 -10.344 3.590 1.00 92.25 107 ARG A N 1
ATOM 795 C CA . ARG A 1 107 ? -0.391 -10.205 2.145 1.00 92.25 107 ARG A CA 1
ATOM 796 C C . ARG A 1 107 ? 0.956 -10.754 1.716 1.00 92.25 107 ARG A C 1
ATOM 798 O O . ARG A 1 107 ? 1.123 -11.119 0.553 1.00 92.25 107 ARG A O 1
ATOM 805 N N . ARG A 1 108 ? 1.938 -10.717 2.616 1.00 91.19 108 ARG A N 1
ATOM 806 C CA . ARG A 1 108 ? 3.326 -11.115 2.368 1.00 91.19 108 ARG A CA 1
ATOM 807 C C . ARG A 1 108 ? 3.881 -11.835 3.597 1.00 91.19 108 ARG A C 1
ATOM 809 O O . ARG A 1 108 ? 4.795 -11.317 4.233 1.00 91.19 108 ARG A O 1
ATOM 816 N N . PRO A 1 109 ? 3.375 -13.043 3.903 1.00 91.25 109 PRO A N 1
ATOM 817 C CA . PRO A 1 109 ? 3.757 -13.770 5.115 1.00 91.25 109 PRO A CA 1
ATOM 818 C C . PRO A 1 109 ? 5.246 -14.149 5.147 1.00 91.25 109 PRO A C 1
ATOM 820 O O . PRO A 1 109 ? 5.824 -14.311 6.220 1.00 91.25 109 PRO A O 1
ATOM 823 N N . GLU A 1 110 ? 5.877 -14.259 3.976 1.00 90.69 110 GLU A N 1
ATOM 824 C CA . GLU A 1 110 ? 7.305 -14.559 3.826 1.00 90.69 110 GLU A CA 1
ATOM 825 C C . GLU A 1 110 ? 8.205 -13.318 3.929 1.00 90.69 110 GLU A C 1
ATOM 827 O O . GLU A 1 110 ? 9.411 -13.446 4.163 1.00 90.69 110 GLU A O 1
ATOM 832 N N . LEU A 1 111 ? 7.652 -12.108 3.767 1.00 90.38 111 LEU A N 1
ATOM 833 C CA . LEU A 1 111 ? 8.441 -10.888 3.882 1.00 90.38 111 LEU A CA 1
ATOM 834 C C . LEU A 1 111 ? 8.760 -10.630 5.353 1.00 90.38 111 LEU A C 1
ATOM 836 O O . LEU A 1 111 ? 7.873 -10.481 6.191 1.00 90.38 111 LEU A O 1
ATOM 840 N N . ARG A 1 112 ? 10.051 -10.512 5.659 1.00 89.81 112 ARG A N 1
ATOM 841 C CA . ARG A 1 112 ? 10.505 -10.120 6.992 1.00 89.81 112 ARG A CA 1
ATOM 842 C C . ARG A 1 112 ? 10.296 -8.619 7.178 1.00 89.81 112 ARG A C 1
ATOM 844 O O . ARG A 1 112 ? 11.041 -7.826 6.610 1.00 89.81 112 ARG A O 1
ATOM 851 N N . ILE A 1 113 ? 9.312 -8.242 7.991 1.00 95.44 113 ILE A N 1
ATOM 852 C CA . ILE A 1 113 ? 9.116 -6.861 8.443 1.00 95.44 113 ILE A CA 1
ATOM 853 C C . ILE A 1 113 ? 9.731 -6.749 9.838 1.00 95.44 113 ILE A C 1
ATOM 855 O O . ILE A 1 113 ? 9.302 -7.428 10.772 1.00 95.44 113 ILE A O 1
ATOM 859 N N . VAL A 1 114 ? 10.769 -5.925 9.970 1.00 96.06 114 VAL A N 1
ATOM 860 C CA . VAL A 1 114 ? 11.482 -5.705 11.233 1.00 96.06 114 VAL A CA 1
ATOM 861 C C . VAL A 1 114 ? 11.442 -4.221 11.552 1.00 96.06 114 VAL A C 1
ATOM 863 O O . VAL A 1 114 ? 11.942 -3.408 10.779 1.00 96.06 114 VAL A O 1
ATOM 866 N N . TRP A 1 115 ? 10.8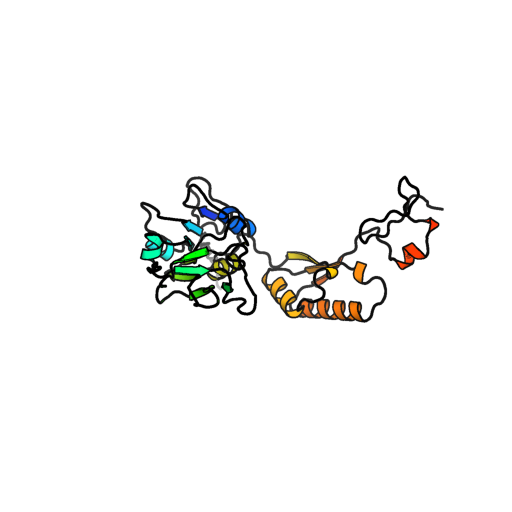44 -3.872 12.685 1.00 95.88 115 TRP A N 1
ATOM 867 C CA . TRP A 1 115 ? 10.853 -2.507 13.190 1.00 95.88 115 TRP A CA 1
ATOM 868 C C . TRP A 1 115 ? 12.233 -2.177 13.759 1.00 95.88 115 TRP A C 1
ATOM 870 O O . TRP A 1 115 ? 12.843 -2.987 14.465 1.00 95.88 115 TRP A O 1
ATOM 880 N N . GLU A 1 116 ? 12.723 -0.978 13.446 1.00 94.12 116 GLU A N 1
ATOM 881 C CA . GLU A 1 116 ? 14.016 -0.479 13.926 1.00 94.12 116 GLU A CA 1
ATOM 882 C C . GLU A 1 116 ? 14.052 -0.415 15.458 1.00 94.12 116 GLU A C 1
ATOM 884 O O . GLU A 1 116 ? 14.971 -0.942 16.086 1.00 94.12 116 GLU A O 1
ATOM 889 N N . HIS A 1 117 ? 12.992 0.142 16.048 1.00 94.31 117 HIS A N 1
ATOM 890 C CA . HIS A 1 117 ? 12.802 0.221 17.490 1.00 94.31 117 HIS A CA 1
ATOM 891 C C . HIS A 1 117 ? 11.629 -0.668 17.918 1.00 94.31 117 HIS A C 1
ATOM 893 O O . HIS A 1 117 ? 10.531 -0.512 17.366 1.00 94.31 117 HIS A O 1
ATOM 899 N N . PRO A 1 118 ? 11.838 -1.595 18.873 1.00 95.81 118 PRO A N 1
ATOM 900 C CA . PRO A 1 118 ? 10.755 -2.399 19.416 1.00 95.81 118 PRO A CA 1
ATOM 901 C C . PRO A 1 118 ? 9.763 -1.533 20.203 1.00 95.81 118 PRO A C 1
ATOM 903 O O . PRO A 1 118 ? 10.129 -0.477 20.720 1.00 95.81 118 PRO A O 1
ATOM 906 N N . LEU A 1 119 ? 8.519 -1.998 20.316 1.00 96.88 119 LEU A N 1
ATOM 907 C CA . LEU A 1 119 ? 7.492 -1.388 21.162 1.00 96.88 119 LEU A CA 1
ATOM 908 C C . LEU A 1 119 ? 6.874 -2.416 22.104 1.00 96.88 119 LEU A C 1
ATOM 910 O O . LEU A 1 119 ? 6.526 -3.510 21.672 1.00 96.88 119 LEU A O 1
ATOM 914 N N . GLU A 1 120 ? 6.646 -2.021 23.353 1.00 97.88 120 GLU A N 1
ATOM 915 C CA . GLU A 1 120 ? 5.841 -2.791 24.302 1.00 97.88 120 GLU A CA 1
ATOM 916 C C . GLU A 1 120 ? 4.356 -2.457 24.127 1.00 97.88 120 GLU A C 1
ATOM 918 O O . GLU A 1 120 ? 3.865 -1.419 24.584 1.00 97.88 120 GLU A O 1
ATOM 923 N N . LEU A 1 121 ? 3.609 -3.339 23.467 1.00 97.62 121 LEU A N 1
ATOM 924 C CA . LEU A 1 121 ? 2.192 -3.128 23.154 1.00 97.62 121 LEU A CA 1
ATOM 925 C C . LEU A 1 121 ? 1.298 -4.039 24.000 1.00 97.62 121 LEU A C 1
ATOM 927 O O . LEU A 1 121 ? 1.727 -5.139 24.353 1.00 97.62 121 LEU A O 1
ATOM 931 N N . PRO A 1 122 ? 0.066 -3.620 24.346 1.00 97.38 122 PRO A N 1
ATOM 932 C CA . PRO A 1 122 ? -0.896 -4.547 24.912 1.00 97.38 122 PRO A CA 1
ATOM 933 C C . PRO A 1 122 ? -1.284 -5.574 23.845 1.00 97.38 122 PRO A C 1
ATOM 935 O O . PRO A 1 122 ? -1.339 -5.272 22.652 1.00 97.38 122 PRO A O 1
ATOM 938 N N . VAL A 1 123 ? -1.580 -6.797 24.269 1.00 98.06 123 VAL A N 1
ATOM 939 C CA . VAL A 1 123 ? -2.227 -7.779 23.398 1.00 98.06 123 VAL A CA 1
ATOM 940 C C . VAL A 1 123 ? -3.709 -7.439 23.351 1.00 98.06 123 VAL A C 1
ATOM 942 O O . VAL A 1 123 ? -4.331 -7.299 24.402 1.00 98.06 123 VAL A O 1
ATOM 945 N N . PHE A 1 124 ? -4.278 -7.321 22.155 1.00 98.25 124 PHE A N 1
ATOM 946 C CA . PHE A 1 124 ? -5.688 -6.982 21.972 1.00 98.25 124 PHE A CA 1
ATOM 947 C C . PHE A 1 124 ? -6.535 -8.216 21.672 1.00 98.25 124 PHE A C 1
ATOM 949 O O . PHE A 1 124 ? -6.110 -9.110 20.936 1.00 98.25 124 PHE A O 1
ATOM 956 N N . THR A 1 125 ? -7.761 -8.235 22.191 1.00 98.00 125 THR A N 1
ATOM 957 C CA . THR A 1 125 ? -8.824 -9.080 21.649 1.00 98.00 125 THR A CA 1
ATOM 958 C C . THR A 1 125 ? -9.477 -8.370 20.470 1.00 98.00 125 THR A C 1
ATOM 960 O O . THR A 1 125 ? -9.679 -7.154 20.485 1.00 98.00 125 THR A O 1
ATOM 963 N N . LEU A 1 126 ? -9.777 -9.137 19.425 1.00 98.19 126 LEU A N 1
ATOM 964 C CA . LEU A 1 126 ? -10.455 -8.645 18.231 1.00 98.19 126 LEU A CA 1
ATOM 965 C C . LEU A 1 126 ? -11.934 -9.052 18.266 1.00 98.19 126 LEU A C 1
ATOM 967 O O . LEU A 1 126 ? -12.248 -10.112 18.817 1.00 98.19 126 LEU A O 1
ATOM 971 N N . PRO A 1 127 ? -12.840 -8.277 17.644 1.00 97.38 127 PRO A N 1
ATOM 972 C CA . PRO A 1 127 ? -14.206 -8.737 17.424 1.00 97.38 127 PRO A CA 1
ATOM 973 C C . PRO A 1 127 ? -14.213 -9.944 16.474 1.00 97.38 127 PRO A C 1
ATOM 975 O O . PRO A 1 127 ? -13.368 -10.044 15.588 1.00 97.38 127 PRO A O 1
ATOM 978 N N . GLU A 1 128 ? -15.201 -10.831 16.608 1.00 95.06 128 GLU A N 1
ATOM 979 C CA . GLU A 1 128 ? -15.292 -12.078 15.824 1.00 95.06 128 GLU A CA 1
ATOM 980 C C . GLU A 1 128 ? -15.278 -11.843 14.303 1.00 95.06 128 GLU A C 1
ATOM 982 O O . GLU A 1 128 ? -14.663 -12.592 13.550 1.00 95.06 128 GLU A O 1
ATOM 987 N N . ALA A 1 129 ? -15.885 -10.745 13.848 1.00 94.88 129 ALA A N 1
ATOM 988 C CA . ALA A 1 129 ? -15.928 -10.365 12.438 1.00 94.88 129 ALA A CA 1
ATOM 989 C C . ALA A 1 129 ? -14.613 -9.753 11.900 1.00 94.88 129 ALA A C 1
ATOM 991 O O . ALA A 1 129 ? -14.559 -9.350 10.735 1.00 94.88 129 ALA A O 1
ATOM 992 N N . ALA A 1 130 ? -13.567 -9.616 12.723 1.00 97.69 130 ALA A N 1
ATOM 993 C CA . ALA A 1 130 ? -12.309 -9.014 12.298 1.00 97.69 130 ALA A CA 1
ATOM 994 C C . ALA A 1 130 ? -11.482 -9.950 11.416 1.00 97.69 130 ALA A C 1
ATOM 996 O O . ALA A 1 130 ? -11.106 -11.057 11.796 1.00 97.69 130 ALA A O 1
ATOM 997 N N . LYS A 1 131 ? -11.068 -9.430 10.263 1.00 98.06 131 LYS A N 1
ATOM 998 C CA . LYS A 1 131 ? -9.988 -9.996 9.461 1.00 98.06 131 LYS A CA 1
ATOM 999 C C . LYS A 1 131 ? -8.654 -9.495 10.013 1.00 98.06 131 LYS A C 1
ATOM 1001 O O . LYS A 1 131 ? -8.345 -8.311 9.894 1.00 98.06 131 LYS A O 1
ATOM 1006 N N . LEU A 1 132 ? -7.850 -10.390 10.583 1.00 98.25 132 LEU A N 1
ATOM 1007 C CA . LEU A 1 132 ? -6.475 -10.088 10.989 1.00 98.25 132 LEU A CA 1
ATOM 1008 C C . LEU A 1 132 ? -5.596 -9.865 9.747 1.00 98.25 132 LEU A C 1
ATOM 1010 O O . LEU A 1 132 ? -5.558 -10.704 8.847 1.00 98.25 132 LEU A O 1
ATOM 1014 N N . LEU A 1 133 ? -4.896 -8.733 9.698 1.00 98.19 133 LEU A N 1
ATOM 1015 C CA . LEU A 1 133 ? -4.077 -8.320 8.555 1.00 98.19 133 LEU A CA 1
ATOM 1016 C C . LEU A 1 133 ? -2.579 -8.319 8.864 1.00 98.19 133 LEU A C 1
ATOM 1018 O O . LEU A 1 133 ? -1.794 -8.646 7.982 1.00 98.19 133 LEU A O 1
ATOM 1022 N N . ALA A 1 134 ? -2.181 -7.990 10.093 1.00 98.19 134 ALA A N 1
ATOM 1023 C CA . ALA A 1 134 ? -0.797 -8.110 10.541 1.00 98.19 134 ALA A CA 1
ATOM 1024 C C . ALA A 1 134 ? -0.717 -8.492 12.021 1.00 98.19 134 ALA A C 1
ATOM 1026 O O . ALA A 1 134 ? -1.577 -8.101 12.817 1.00 98.19 134 ALA A O 1
ATOM 1027 N N . TRP A 1 135 ? 0.320 -9.243 12.385 1.00 98.44 135 TRP A N 1
ATOM 1028 C CA . TRP A 1 135 ? 0.555 -9.730 13.744 1.00 98.44 135 TRP A CA 1
ATOM 1029 C C . TRP A 1 135 ? 2.042 -9.739 14.104 1.00 98.44 135 TRP A C 1
ATOM 1031 O O . TRP A 1 135 ? 2.913 -9.795 13.233 1.00 98.44 135 TRP A O 1
ATOM 1041 N N . GLU A 1 136 ? 2.327 -9.686 15.403 1.00 97.88 136 GLU A N 1
ATOM 1042 C CA . GLU A 1 136 ? 3.661 -9.948 15.945 1.00 97.88 136 GLU A CA 1
ATOM 1043 C C . GLU A 1 136 ? 4.034 -11.407 15.652 1.00 97.88 136 GLU A C 1
ATOM 1045 O O . GLU A 1 136 ? 3.224 -12.313 15.830 1.00 97.88 136 GLU A O 1
ATOM 1050 N N . ARG A 1 137 ? 5.246 -11.644 15.150 1.00 96.56 137 ARG A N 1
ATOM 1051 C CA . ARG A 1 137 ? 5.656 -12.917 14.548 1.00 96.56 137 ARG A CA 1
ATOM 1052 C C . ARG A 1 137 ? 5.569 -14.129 15.481 1.00 96.56 137 ARG A C 1
ATOM 1054 O O . ARG A 1 137 ? 5.233 -15.210 15.000 1.00 96.56 137 ARG A O 1
ATOM 1061 N N . TRP A 1 138 ? 5.954 -13.993 16.744 1.00 95.31 138 TRP A N 1
ATOM 1062 C CA . TRP A 1 138 ? 6.202 -15.130 17.633 1.00 95.31 138 TRP A CA 1
ATOM 1063 C C . TRP A 1 138 ? 4.974 -15.504 18.454 1.00 95.31 138 TRP A C 1
ATOM 1065 O O . TRP A 1 138 ? 4.541 -16.653 18.441 1.00 95.31 138 TRP A O 1
ATOM 1075 N N . GLU A 1 139 ? 4.388 -14.525 19.133 1.00 95.62 139 GLU A N 1
ATOM 1076 C CA . GLU A 1 139 ? 3.224 -14.698 20.000 1.00 95.62 139 GLU A CA 1
ATOM 1077 C C . GLU A 1 139 ? 1.907 -14.491 19.249 1.00 95.62 139 GLU A C 1
ATOM 1079 O O . GLU A 1 139 ? 0.833 -14.726 19.804 1.00 95.62 139 GLU A O 1
ATOM 1084 N N . ARG A 1 140 ? 1.978 -14.072 17.976 1.00 96.62 140 ARG A N 1
ATOM 1085 C CA . ARG A 1 140 ? 0.820 -13.807 17.108 1.00 96.62 140 ARG A CA 1
ATOM 1086 C C . ARG A 1 140 ? -0.121 -12.738 17.661 1.00 96.62 140 ARG A C 1
ATOM 1088 O O . ARG A 1 140 ? -1.315 -12.751 17.358 1.00 96.62 140 ARG A O 1
ATOM 1095 N N . ALA A 1 141 ? 0.410 -11.795 18.438 1.00 98.19 141 ALA A N 1
ATOM 1096 C CA . ALA A 1 141 ? -0.370 -10.675 18.945 1.00 98.19 141 ALA A CA 1
ATOM 1097 C C . ALA A 1 141 ? -0.900 -9.815 17.777 1.00 98.19 141 ALA A C 1
ATOM 1099 O O . ALA A 1 141 ? -0.116 -9.468 16.888 1.00 98.19 141 ALA A O 1
ATOM 1100 N N . PRO A 1 142 ? -2.201 -9.467 17.742 1.00 98.44 142 PRO A N 1
ATOM 1101 C CA . PRO A 1 142 ? -2.765 -8.652 16.670 1.00 98.44 142 PRO A CA 1
ATOM 1102 C C . PRO A 1 142 ? -2.161 -7.249 16.602 1.00 98.44 142 PRO A C 1
ATOM 1104 O O . PRO A 1 142 ? -2.072 -6.571 17.622 1.00 98.44 142 PRO A O 1
ATOM 1107 N N . LEU A 1 143 ? -1.802 -6.796 15.397 1.00 98.50 143 LEU A N 1
ATOM 1108 C CA . LEU A 1 143 ? -1.243 -5.456 15.170 1.00 98.50 143 LEU A CA 1
ATOM 1109 C C . LEU A 1 143 ? -2.036 -4.619 14.168 1.00 98.50 143 LEU A C 1
ATOM 1111 O O . LEU A 1 143 ? -2.022 -3.397 14.256 1.00 98.50 143 LEU A O 1
ATOM 1115 N N . MET A 1 144 ? -2.706 -5.259 13.209 1.00 98.62 144 MET A N 1
ATOM 1116 C CA . MET A 1 144 ? -3.593 -4.591 12.260 1.00 98.62 144 MET A CA 1
ATOM 1117 C C . MET A 1 144 ? -4.746 -5.523 11.917 1.00 98.62 144 MET A C 1
ATOM 1119 O O . MET A 1 144 ? -4.520 -6.690 11.585 1.00 98.62 144 MET A O 1
ATOM 1123 N N . ALA A 1 145 ? -5.973 -5.020 11.967 1.00 98.62 145 ALA A N 1
ATOM 1124 C CA . ALA A 1 145 ? -7.166 -5.787 11.642 1.00 98.62 145 ALA A CA 1
ATOM 1125 C C . ALA A 1 145 ? -8.219 -4.913 10.961 1.00 98.62 145 ALA A C 1
ATOM 1127 O O . ALA A 1 145 ? -8.243 -3.696 11.126 1.00 98.62 145 ALA A O 1
ATOM 1128 N N . ALA A 1 146 ? -9.092 -5.547 10.189 1.00 98.19 146 ALA A N 1
ATOM 1129 C CA . ALA A 1 146 ? -10.154 -4.880 9.457 1.00 98.19 146 ALA A CA 1
ATOM 1130 C C . ALA A 1 146 ? -11.514 -5.506 9.764 1.00 98.19 146 ALA A C 1
ATOM 1132 O O . ALA A 1 146 ? -11.642 -6.727 9.805 1.00 98.19 146 ALA A O 1
ATOM 1133 N N . VAL A 1 147 ? -12.541 -4.674 9.915 1.00 97.50 147 VAL A N 1
ATOM 1134 C CA . VAL A 1 147 ? -13.938 -5.095 10.084 1.00 97.50 147 VAL A CA 1
ATOM 1135 C C . VAL A 1 147 ? -14.779 -4.361 9.049 1.00 97.50 147 VAL A C 1
ATOM 1137 O O . VAL A 1 147 ? -14.653 -3.150 8.895 1.00 97.50 147 VAL A O 1
ATOM 1140 N N . ARG A 1 148 ? -15.659 -5.070 8.340 1.00 96.69 148 ARG A N 1
ATOM 1141 C CA . ARG A 1 148 ? -16.696 -4.433 7.515 1.00 96.69 148 ARG A CA 1
ATOM 1142 C C . ARG A 1 148 ? -17.989 -4.328 8.307 1.00 96.69 148 ARG A C 1
ATOM 1144 O O . ARG A 1 148 ? -18.361 -5.291 8.974 1.00 96.69 148 ARG A O 1
ATOM 1151 N N . ARG A 1 149 ? -18.673 -3.188 8.214 1.00 94.12 149 ARG A N 1
ATOM 1152 C CA . ARG A 1 149 ? -20.004 -2.981 8.804 1.00 94.12 149 ARG A CA 1
ATOM 1153 C C . ARG A 1 149 ? -20.836 -2.074 7.909 1.00 94.12 149 ARG A C 1
ATOM 1155 O O . ARG A 1 149 ? -20.367 -1.009 7.520 1.00 94.12 149 ARG A O 1
ATOM 1162 N N . GLY A 1 150 ? -22.059 -2.501 7.599 1.00 93.25 150 GLY A N 1
ATOM 1163 C CA . GLY A 1 150 ? -22.928 -1.799 6.653 1.00 93.25 150 GLY A CA 1
ATOM 1164 C C . GLY A 1 150 ? -22.214 -1.533 5.323 1.00 93.25 150 GLY A C 1
ATOM 1165 O O . GLY A 1 150 ? -21.592 -2.433 4.758 1.00 93.25 150 GLY A O 1
ATOM 1166 N N . ALA A 1 151 ? -22.279 -0.289 4.849 1.00 93.44 151 ALA A N 1
ATOM 1167 C CA . ALA A 1 151 ? -21.598 0.158 3.634 1.00 93.44 151 ALA A CA 1
ATOM 1168 C C . ALA A 1 151 ? -20.128 0.574 3.855 1.00 93.44 151 ALA A C 1
ATOM 1170 O O . ALA A 1 151 ? -19.428 0.888 2.888 1.00 93.44 151 ALA A O 1
ATOM 1171 N N . GLY A 1 152 ? -19.658 0.622 5.104 1.00 95.44 152 GLY A N 1
ATOM 1172 C CA . GLY A 1 152 ? -18.333 1.110 5.472 1.00 95.44 152 GLY A CA 1
ATOM 1173 C C . GLY A 1 152 ? -17.424 0.047 6.079 1.00 95.44 152 GLY A C 1
ATOM 1174 O O . GLY A 1 152 ? -17.629 -1.168 5.956 1.00 95.44 152 GLY A O 1
ATOM 1175 N N . ALA A 1 153 ? -16.354 0.516 6.716 1.00 97.50 153 ALA A N 1
ATOM 1176 C CA . ALA A 1 153 ? -15.372 -0.355 7.345 1.00 97.50 153 ALA A CA 1
ATOM 1177 C C . ALA A 1 153 ? -14.590 0.333 8.465 1.00 97.50 153 ALA A C 1
ATOM 1179 O O . ALA A 1 153 ? -14.513 1.555 8.536 1.00 97.50 153 ALA A O 1
ATOM 1180 N N . VAL A 1 154 ? -13.944 -0.482 9.291 1.00 97.94 154 VAL A N 1
ATOM 1181 C CA . VAL A 1 154 ? -12.961 -0.065 10.288 1.00 97.94 154 VAL A CA 1
ATOM 1182 C C . VAL A 1 154 ? -11.631 -0.739 9.972 1.00 97.94 154 VAL A C 1
ATOM 1184 O O . VAL A 1 154 ? -11.582 -1.961 9.824 1.00 97.94 154 VAL A O 1
ATOM 1187 N N . LEU A 1 155 ? -10.560 0.045 9.885 1.00 98.50 155 LEU A N 1
ATOM 1188 C CA . LEU A 1 155 ? -9.177 -0.413 9.948 1.00 98.50 155 LEU A CA 1
ATOM 1189 C C . LEU A 1 155 ? -8.624 -0.043 11.322 1.00 98.50 155 LEU A C 1
ATOM 1191 O O . LEU A 1 155 ? -8.496 1.133 11.643 1.00 98.50 155 LEU A O 1
ATOM 1195 N N . TRP A 1 156 ? -8.281 -1.037 12.123 1.00 98.50 156 TRP A N 1
ATOM 1196 C CA . TRP A 1 156 ? -7.683 -0.833 13.434 1.00 98.50 156 TRP A CA 1
ATOM 1197 C C . TRP A 1 156 ? -6.199 -1.201 13.406 1.00 98.50 156 TRP A C 1
ATOM 1199 O O . TRP A 1 156 ? -5.820 -2.215 12.809 1.00 98.50 156 TRP A O 1
ATOM 1209 N N . LEU A 1 157 ? -5.374 -0.385 14.062 1.00 98.38 157 LEU A N 1
ATOM 1210 C CA . LEU A 1 157 ? -3.946 -0.608 14.267 1.00 98.38 157 LEU A CA 1
ATOM 1211 C C . LEU A 1 157 ? -3.624 -0.574 15.759 1.00 98.38 157 LEU A C 1
ATOM 1213 O O . LEU A 1 157 ? -4.031 0.349 16.450 1.00 98.38 157 LEU A O 1
ATOM 1217 N N . ALA A 1 158 ? -2.822 -1.517 16.250 1.00 97.81 158 ALA A N 1
ATOM 1218 C CA . ALA A 1 158 ? -2.430 -1.575 17.663 1.00 97.81 158 ALA A CA 1
ATOM 1219 C C . ALA A 1 158 ? -1.540 -0.400 18.107 1.00 97.81 158 ALA A C 1
ATOM 1221 O O . ALA A 1 158 ? -1.378 -0.161 19.302 1.00 97.81 158 ALA A O 1
ATOM 1222 N N . CYS A 1 159 ? -0.926 0.311 17.159 1.00 96.25 159 CYS A N 1
ATOM 1223 C CA . CYS A 1 159 ? -0.104 1.489 17.401 1.00 96.25 159 CYS A CA 1
ATOM 1224 C C . CYS A 1 159 ? -0.037 2.376 16.149 1.00 96.25 159 CYS A C 1
ATOM 1226 O O . CYS A 1 159 ? -0.383 1.941 15.048 1.00 96.25 159 CYS A O 1
ATOM 1228 N N . ALA A 1 160 ? 0.454 3.607 16.307 1.00 95.19 160 ALA A N 1
ATOM 1229 C CA . ALA A 1 160 ? 0.639 4.525 15.188 1.00 95.19 160 ALA A CA 1
ATOM 1230 C C . ALA A 1 160 ? 1.632 3.977 14.138 1.00 95.19 160 ALA A C 1
ATOM 1232 O O . ALA A 1 160 ? 2.591 3.296 14.520 1.00 95.19 160 ALA A O 1
ATOM 1233 N N . PRO A 1 161 ? 1.512 4.320 12.838 1.00 94.38 161 PRO A N 1
ATOM 1234 C CA . PRO A 1 161 ? 2.420 3.852 11.781 1.00 94.38 161 PRO A CA 1
ATOM 1235 C C . PRO A 1 161 ? 3.904 4.195 11.974 1.00 94.38 161 PRO A C 1
ATOM 1237 O O . PRO A 1 161 ? 4.767 3.507 11.424 1.00 94.38 161 PRO A O 1
ATOM 1240 N N . GLY A 1 162 ? 4.199 5.215 12.783 1.00 91.69 162 GLY A N 1
ATOM 1241 C CA . GLY A 1 162 ? 5.546 5.699 13.079 1.00 91.69 162 GLY A CA 1
ATOM 1242 C C . GLY A 1 162 ? 5.756 7.149 12.657 1.00 91.69 162 GLY A C 1
ATOM 1243 O O . GLY A 1 162 ? 4.853 7.779 12.107 1.00 91.69 162 GLY A O 1
ATOM 1244 N N . ALA A 1 163 ? 6.957 7.673 12.914 1.00 89.44 163 ALA A N 1
ATOM 1245 C CA . ALA A 1 163 ? 7.340 9.023 12.494 1.00 89.44 163 ALA A CA 1
ATOM 1246 C C . ALA A 1 163 ? 7.467 9.122 10.967 1.00 89.44 163 ALA A C 1
ATOM 1248 O O . ALA A 1 163 ? 7.201 10.168 10.389 1.00 89.44 163 ALA A O 1
ATOM 1249 N N . LYS A 1 164 ? 7.843 8.012 10.316 1.00 89.81 164 LYS A N 1
ATOM 1250 C CA . LYS A 1 164 ? 7.862 7.874 8.856 1.00 89.81 164 LYS A CA 1
ATOM 1251 C C . LYS A 1 164 ? 6.692 6.989 8.402 1.00 89.81 164 LYS A C 1
ATOM 1253 O O . LYS A 1 164 ? 6.463 5.959 9.042 1.00 89.81 164 LYS A O 1
ATOM 1258 N N . PRO A 1 165 ? 6.027 7.294 7.271 1.00 88.25 165 PRO A N 1
ATOM 1259 C CA . PRO A 1 165 ? 4.860 6.555 6.760 1.00 88.25 165 PRO A CA 1
ATOM 1260 C C . PRO A 1 165 ? 5.018 5.036 6.648 1.00 88.25 165 PRO A C 1
ATOM 1262 O O . PRO A 1 165 ? 4.055 4.282 6.757 1.00 88.25 165 PRO A O 1
ATOM 1265 N N . TYR A 1 166 ? 6.240 4.578 6.389 1.00 85.81 166 TYR A N 1
ATOM 1266 C CA . TYR A 1 166 ? 6.567 3.190 6.071 1.00 85.81 166 TYR A CA 1
ATOM 1267 C C . TYR A 1 166 ? 7.238 2.440 7.231 1.00 85.81 166 TYR A C 1
ATOM 1269 O O . TYR A 1 166 ? 7.691 1.312 7.043 1.00 85.81 166 TYR A O 1
ATOM 1277 N N . GLN A 1 167 ? 7.337 3.050 8.417 1.00 91.88 167 GLN A N 1
ATOM 1278 C CA . GLN A 1 167 ? 8.148 2.520 9.515 1.00 91.88 167 GLN A CA 1
ATOM 1279 C C . GLN A 1 167 ? 7.606 1.200 10.081 1.00 91.88 167 GLN A C 1
ATOM 1281 O O . GLN A 1 167 ? 8.398 0.305 10.374 1.00 91.88 167 GLN A O 1
ATOM 1286 N N . ARG A 1 168 ? 6.279 1.072 10.248 1.00 95.25 168 ARG A N 1
ATOM 1287 C CA . ARG A 1 168 ? 5.680 -0.102 10.909 1.00 95.25 168 ARG A CA 1
ATOM 1288 C C . ARG A 1 168 ? 4.779 -0.958 10.026 1.00 95.25 168 ARG A C 1
ATOM 1290 O O . ARG A 1 168 ? 4.874 -2.185 10.087 1.00 95.25 168 ARG A O 1
ATOM 1297 N N . PHE A 1 169 ? 3.940 -0.332 9.198 1.00 96.00 169 PHE A N 1
ATOM 1298 C CA . PHE A 1 169 ? 2.893 -1.013 8.424 1.00 96.00 169 PHE A CA 1
ATOM 1299 C C . PHE A 1 169 ? 3.014 -0.724 6.919 1.00 96.00 169 PHE A C 1
ATOM 1301 O O . PHE A 1 169 ? 2.246 0.069 6.371 1.00 96.00 169 PHE A O 1
ATOM 1308 N N . PRO A 1 170 ? 3.942 -1.383 6.200 1.00 93.62 170 PRO A N 1
ATOM 1309 C CA . PRO A 1 170 ? 4.199 -1.094 4.784 1.00 93.62 170 PRO A CA 1
ATOM 1310 C C . PRO A 1 170 ? 3.005 -1.383 3.854 1.00 93.62 170 PRO A C 1
ATOM 1312 O O . PRO A 1 170 ? 2.965 -0.896 2.725 1.00 93.62 170 PRO A O 1
ATOM 1315 N N . TYR A 1 171 ? 2.018 -2.164 4.307 1.00 94.06 171 TYR A N 1
ATOM 1316 C CA . TYR A 1 171 ? 0.846 -2.545 3.515 1.00 94.06 171 TYR A CA 1
ATOM 1317 C C . TYR A 1 171 ? -0.460 -1.857 3.932 1.00 94.06 171 TYR A C 1
ATOM 1319 O O . TYR A 1 171 ? -1.526 -2.236 3.440 1.00 94.06 171 TYR A O 1
ATOM 1327 N N . ILE A 1 172 ? -0.398 -0.814 4.762 1.00 95.62 172 ILE A N 1
ATOM 1328 C CA . ILE A 1 172 ? -1.580 -0.098 5.266 1.00 95.62 172 ILE A CA 1
ATOM 1329 C C . ILE A 1 172 ? -2.480 0.441 4.143 1.00 95.62 172 ILE A C 1
ATOM 1331 O O . ILE A 1 172 ? -3.687 0.225 4.141 1.00 95.62 172 ILE A O 1
ATOM 1335 N N . LEU A 1 173 ? -1.886 1.028 3.102 1.00 93.81 173 LEU A N 1
ATOM 1336 C CA . LEU A 1 173 ? -2.618 1.540 1.940 1.00 93.81 173 LEU A CA 1
ATOM 1337 C C . LEU A 1 173 ? -3.284 0.426 1.130 1.00 93.81 173 LEU A C 1
ATOM 1339 O O . LEU A 1 173 ? -4.360 0.616 0.571 1.00 93.81 173 LEU A O 1
ATOM 1343 N N . HIS A 1 174 ? -2.682 -0.766 1.102 1.00 92.44 174 HIS A N 1
ATOM 1344 C CA . HIS A 1 174 ? -3.309 -1.914 0.459 1.00 92.44 174 HIS A CA 1
ATOM 1345 C C . HIS A 1 174 ? -4.510 -2.385 1.292 1.00 92.44 174 HIS A C 1
ATOM 1347 O O . HIS A 1 174 ? -5.546 -2.723 0.723 1.00 92.44 174 HIS A O 1
ATOM 1353 N N . ALA A 1 175 ? -4.397 -2.401 2.630 1.00 95.44 175 ALA A N 1
ATOM 1354 C CA . ALA A 1 175 ? -5.515 -2.695 3.531 1.00 95.44 175 ALA A CA 1
ATOM 1355 C C . ALA A 1 175 ? -6.686 -1.724 3.320 1.00 95.44 175 ALA A C 1
ATOM 1357 O O . ALA A 1 175 ? -7.818 -2.171 3.163 1.00 95.44 175 ALA A O 1
ATOM 1358 N N . LEU A 1 176 ? -6.407 -0.425 3.205 1.00 94.69 176 LEU A N 1
ATOM 1359 C CA . LEU A 1 176 ? -7.416 0.588 2.889 1.00 94.69 176 LEU A CA 1
ATOM 1360 C C . LEU A 1 176 ? -8.060 0.371 1.513 1.00 94.69 176 LEU A C 1
ATOM 1362 O O . LEU A 1 176 ? -9.284 0.424 1.402 1.00 94.69 176 LEU A O 1
ATOM 1366 N N . ALA A 1 177 ? -7.268 0.045 0.489 1.00 91.31 177 ALA A N 1
ATOM 1367 C CA . ALA A 1 177 ? -7.795 -0.290 -0.833 1.00 91.31 177 ALA A CA 1
ATOM 1368 C C . ALA A 1 177 ? -8.727 -1.512 -0.788 1.00 91.31 177 ALA A C 1
ATOM 1370 O O . ALA A 1 177 ? -9.798 -1.493 -1.390 1.00 91.31 177 ALA A O 1
ATOM 1371 N N . GLU A 1 178 ? -8.379 -2.553 -0.020 1.00 90.88 178 GLU A N 1
ATOM 1372 C CA . GLU A 1 178 ? -9.290 -3.680 0.210 1.00 90.88 178 GLU A CA 1
ATOM 1373 C C . GLU A 1 178 ? -10.586 -3.229 0.873 1.00 90.88 178 GLU A C 1
ATOM 1375 O O . GLU A 1 178 ? -11.643 -3.717 0.495 1.00 90.88 178 GLU A O 1
ATOM 1380 N N . LEU A 1 179 ? -10.547 -2.273 1.801 1.00 93.38 179 LEU A N 1
ATOM 1381 C CA . LEU A 1 179 ? -11.739 -1.723 2.448 1.00 93.38 179 LEU A CA 1
ATOM 1382 C C . LEU A 1 179 ? -12.585 -0.812 1.542 1.00 93.38 179 LEU A C 1
ATOM 1384 O O . LEU A 1 179 ? -13.658 -0.383 1.959 1.00 93.38 179 LEU A O 1
ATOM 1388 N N . GLY A 1 180 ? -12.175 -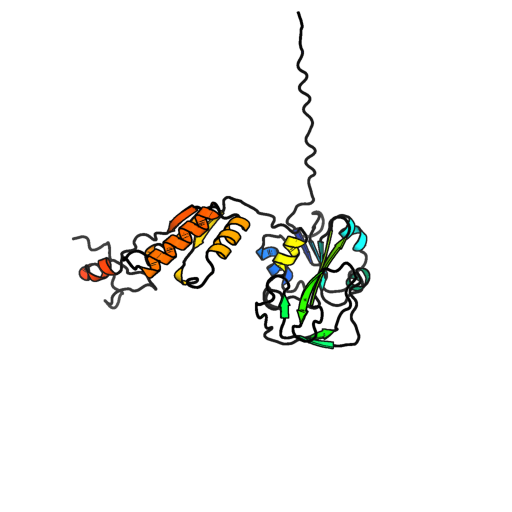0.595 0.291 1.00 89.50 180 GLY A N 1
ATOM 1389 C CA . GLY A 1 180 ? -12.900 0.224 -0.681 1.00 89.50 180 GLY A CA 1
ATOM 1390 C C . GLY A 1 180 ? -12.509 1.700 -0.647 1.00 89.50 180 GLY A C 1
ATOM 1391 O O . GLY A 1 180 ? -13.268 2.535 -1.143 1.00 89.50 180 GLY A O 1
ATOM 1392 N N . VAL A 1 181 ? -11.357 2.031 -0.053 1.00 90.38 181 VAL A N 1
ATOM 1393 C CA . VAL A 1 181 ? -10.716 3.342 -0.205 1.00 90.38 181 VAL A CA 1
ATOM 1394 C C . VAL A 1 181 ? -9.913 3.325 -1.500 1.00 90.38 181 VAL A C 1
ATOM 1396 O O . VAL A 1 181 ? -8.747 2.931 -1.533 1.00 90.38 181 VAL A O 1
ATOM 1399 N N . ASP A 1 182 ? -10.563 3.718 -2.588 1.00 82.69 182 ASP A N 1
ATOM 1400 C CA . ASP A 1 182 ? -9.902 3.859 -3.878 1.00 82.69 182 ASP A CA 1
ATOM 1401 C C . ASP A 1 182 ? -9.147 5.197 -3.970 1.00 82.69 182 ASP A C 1
ATOM 1403 O O . ASP A 1 182 ? -9.632 6.213 -3.463 1.00 82.69 182 ASP A O 1
ATOM 1407 N N . PRO A 1 183 ? -7.985 5.234 -4.649 1.00 79.50 183 PRO A N 1
ATOM 1408 C CA . PRO A 1 183 ? -7.342 6.488 -5.020 1.00 79.50 183 PRO A CA 1
ATOM 1409 C C . PRO A 1 183 ? -8.296 7.365 -5.851 1.00 79.50 183 PRO A C 1
ATOM 1411 O O . PRO A 1 183 ? -8.983 6.831 -6.729 1.00 79.50 183 PRO A O 1
ATOM 1414 N N . PRO A 1 184 ? -8.308 8.696 -5.647 1.00 80.44 184 PRO A N 1
ATOM 1415 C CA . PRO A 1 184 ? -9.205 9.598 -6.373 1.00 80.44 184 PRO A CA 1
ATOM 1416 C C . PRO A 1 184 ? -8.891 9.661 -7.868 1.00 80.44 184 PRO A C 1
ATOM 1418 O O . PRO A 1 184 ? -9.773 9.913 -8.685 1.00 80.44 184 PRO A O 1
ATOM 1421 N N . LEU A 1 185 ? -7.636 9.397 -8.242 1.00 76.31 185 LEU A N 1
ATOM 1422 C CA . LEU A 1 185 ? -7.212 9.300 -9.629 1.00 76.31 185 LEU A CA 1
ATOM 1423 C C . LEU A 1 185 ? -6.902 7.847 -9.986 1.00 76.31 185 LEU A C 1
ATOM 1425 O O . LEU A 1 185 ? -6.006 7.223 -9.416 1.00 76.31 185 LEU A O 1
ATOM 1429 N N . ARG A 1 186 ? -7.602 7.323 -10.995 1.00 78.25 186 ARG A N 1
ATOM 1430 C CA . ARG A 1 186 ? -7.276 6.044 -11.633 1.00 78.25 186 ARG A CA 1
ATOM 1431 C C . ARG A 1 186 ? -7.290 6.220 -13.141 1.00 78.25 186 ARG A C 1
ATOM 1433 O O . ARG A 1 186 ? -8.219 6.784 -13.707 1.00 78.25 186 ARG A O 1
ATOM 1440 N N . SER A 1 187 ? -6.270 5.689 -13.799 1.00 84.69 187 SER A N 1
ATOM 1441 C CA . SER A 1 187 ? -6.216 5.595 -15.253 1.00 84.69 187 SER A CA 1
ATOM 1442 C C . SER A 1 187 ? -5.775 4.193 -15.631 1.00 84.69 187 SER A C 1
ATOM 1444 O O . SER A 1 187 ? -4.958 3.594 -14.945 1.00 84.69 187 SER A O 1
ATOM 1446 N N . ARG A 1 188 ? -6.322 3.660 -16.725 1.00 87.31 188 ARG A N 1
ATOM 1447 C CA . ARG A 1 188 ? -5.878 2.387 -17.328 1.00 87.31 188 ARG A CA 1
ATOM 14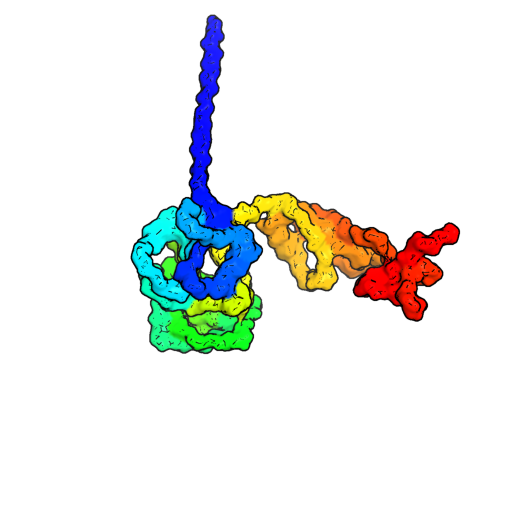48 C C . ARG A 1 188 ? -4.931 2.606 -18.510 1.00 87.31 188 ARG A C 1
ATOM 1450 O O . ARG A 1 188 ? -4.731 1.696 -19.314 1.00 87.31 188 ARG A O 1
ATOM 1457 N N . ARG A 1 189 ? -4.449 3.843 -18.652 1.00 92.44 189 ARG A N 1
ATOM 1458 C CA . ARG A 1 189 ? -3.620 4.333 -19.753 1.00 92.44 189 ARG A CA 1
ATOM 1459 C C . ARG A 1 189 ? -2.370 5.035 -19.225 1.00 92.44 189 ARG A C 1
ATOM 1461 O O . ARG A 1 189 ? -1.950 6.036 -19.794 1.00 92.44 189 ARG A O 1
ATOM 1468 N N . LEU A 1 190 ? -1.840 4.589 -18.086 1.00 93.44 190 LEU A N 1
ATOM 1469 C CA . LEU A 1 190 ? -0.623 5.169 -17.522 1.00 93.44 190 LEU A CA 1
ATOM 1470 C C . LEU A 1 190 ? 0.603 4.669 -18.287 1.00 93.44 190 LEU A C 1
ATOM 1472 O O . LEU A 1 190 ? 0.660 3.514 -18.711 1.00 93.44 190 LEU A O 1
ATOM 1476 N N . TRP A 1 191 ? 1.585 5.546 -18.443 1.00 96.19 191 TRP A N 1
ATOM 1477 C CA . TRP A 1 191 ? 2.873 5.233 -19.050 1.00 96.19 191 TRP A CA 1
ATOM 1478 C C . TRP A 1 191 ? 3.958 5.524 -18.018 1.00 96.19 191 TRP A C 1
ATOM 1480 O O . TRP A 1 191 ? 3.855 6.509 -17.286 1.00 96.19 191 TRP A O 1
ATOM 1490 N N . ALA A 1 192 ? 4.962 4.656 -17.918 1.00 94.50 192 ALA A N 1
ATOM 1491 C CA . ALA A 1 192 ? 6.049 4.819 -16.957 1.00 94.50 192 ALA A CA 1
ATOM 1492 C C . ALA A 1 192 ? 7.410 4.520 -17.580 1.00 94.50 192 ALA A C 1
ATOM 1494 O O . ALA A 1 192 ? 7.516 3.756 -18.536 1.00 94.50 192 ALA A O 1
ATOM 1495 N N . PHE A 1 193 ? 8.449 5.108 -16.995 1.00 94.94 193 PHE A N 1
ATOM 1496 C CA . PHE A 1 193 ? 9.841 4.817 -17.311 1.00 94.94 193 PHE A CA 1
ATOM 1497 C C . PHE A 1 193 ? 10.354 3.726 -16.370 1.00 94.94 193 PHE A C 1
ATOM 1499 O O . PHE A 1 193 ? 10.092 3.759 -15.165 1.00 94.94 193 PHE A O 1
ATOM 1506 N N . PHE A 1 194 ? 11.055 2.738 -16.920 1.00 94.06 194 PHE A N 1
ATOM 1507 C CA . PHE A 1 194 ? 11.567 1.590 -16.185 1.00 94.06 194 PHE A CA 1
ATOM 1508 C C . PHE A 1 194 ? 13.043 1.367 -16.501 1.00 94.06 194 PHE A C 1
ATOM 1510 O O . PHE A 1 194 ? 13.409 0.954 -17.601 1.00 94.06 194 PHE A O 1
ATOM 1517 N N . ASP A 1 195 ? 13.888 1.600 -15.502 1.00 92.06 195 ASP A N 1
ATOM 1518 C CA . ASP A 1 195 ? 15.293 1.225 -15.551 1.00 92.06 195 ASP A CA 1
ATOM 1519 C C . ASP A 1 195 ? 15.484 -0.165 -14.927 1.00 92.06 195 ASP A C 1
ATOM 1521 O O . ASP A 1 195 ? 15.347 -0.361 -13.713 1.00 92.06 195 ASP A O 1
ATOM 1525 N N . SER A 1 196 ? 15.786 -1.149 -15.777 1.00 88.62 196 SER A N 1
ATOM 1526 C CA . SER A 1 196 ? 15.966 -2.545 -15.374 1.00 88.62 196 SER A CA 1
ATOM 1527 C C . SER A 1 196 ? 17.193 -2.781 -14.492 1.00 88.62 196 SER A C 1
ATOM 1529 O O . SER A 1 196 ? 17.206 -3.761 -13.744 1.00 88.62 196 SER A O 1
ATOM 1531 N N . SER A 1 197 ? 18.202 -1.901 -14.523 1.00 85.12 197 SER A N 1
ATOM 1532 C CA . SER A 1 197 ? 19.452 -2.084 -13.767 1.00 85.12 197 SER A CA 1
ATOM 1533 C C . SER A 1 197 ? 19.223 -2.155 -12.252 1.00 85.12 197 SER A C 1
ATOM 1535 O O . SER A 1 197 ? 19.850 -2.953 -11.556 1.00 85.12 197 SER A O 1
ATOM 1537 N N . TYR A 1 198 ? 18.226 -1.432 -11.737 1.00 84.62 198 TYR A N 1
ATOM 1538 C CA . TYR A 1 198 ? 17.854 -1.456 -10.318 1.00 84.62 198 TYR A CA 1
ATOM 1539 C C . TYR A 1 198 ? 17.028 -2.686 -9.906 1.00 84.62 198 TYR A C 1
ATOM 1541 O O . TYR A 1 198 ? 16.685 -2.844 -8.726 1.00 84.62 198 TYR A O 1
ATOM 1549 N N . ARG A 1 199 ? 16.622 -3.528 -10.866 1.00 81.50 199 ARG A N 1
ATOM 1550 C CA . ARG A 1 199 ? 15.601 -4.575 -10.687 1.00 81.50 199 ARG A CA 1
ATOM 1551 C C . ARG A 1 199 ? 15.917 -5.865 -11.456 1.00 81.50 199 ARG A C 1
ATOM 1553 O O . ARG A 1 199 ? 15.011 -6.611 -11.811 1.00 81.50 199 ARG A O 1
ATOM 1560 N N . LEU A 1 200 ? 17.195 -6.192 -11.642 1.00 78.38 200 LEU A N 1
ATOM 1561 C CA . LEU A 1 200 ? 17.620 -7.364 -12.426 1.00 78.38 200 LEU A CA 1
ATOM 1562 C C . LEU A 1 200 ? 17.127 -8.718 -11.880 1.00 78.38 200 LEU A C 1
ATOM 1564 O O . LEU A 1 200 ? 16.989 -9.671 -12.639 1.00 78.38 200 LEU A O 1
ATOM 1568 N N . ARG A 1 201 ? 16.841 -8.816 -10.574 1.00 83.25 201 ARG A N 1
ATOM 1569 C CA . ARG A 1 201 ? 16.444 -10.073 -9.902 1.00 83.25 201 ARG A CA 1
ATOM 1570 C C . ARG A 1 201 ? 14.947 -10.189 -9.607 1.00 83.25 201 ARG A C 1
ATOM 1572 O O . ARG A 1 201 ? 14.550 -11.035 -8.811 1.00 83.25 201 ARG A O 1
ATOM 1579 N N . VAL A 1 202 ? 14.121 -9.305 -10.161 1.00 86.06 202 VAL A N 1
ATOM 1580 C CA . VAL A 1 202 ? 12.680 -9.337 -9.884 1.00 86.06 202 VAL A CA 1
ATOM 1581 C C . VAL A 1 202 ? 11.980 -10.411 -10.708 1.00 86.06 202 VAL A C 1
ATOM 1583 O O . VAL A 1 202 ? 12.379 -10.720 -11.829 1.00 86.06 202 VAL A O 1
ATOM 1586 N N . ASP A 1 203 ? 10.888 -10.935 -10.161 1.00 90.94 203 ASP A N 1
ATOM 1587 C CA . ASP A 1 203 ? 9.923 -11.715 -10.928 1.00 90.94 203 ASP A CA 1
ATOM 1588 C C . ASP A 1 203 ? 9.171 -10.779 -11.897 1.00 90.94 203 ASP A C 1
ATOM 1590 O O . ASP A 1 203 ? 8.358 -9.941 -11.487 1.00 90.94 203 ASP A O 1
ATOM 1594 N N . LEU A 1 204 ? 9.478 -10.919 -13.190 1.00 94.31 204 LEU A N 1
ATOM 1595 C CA . LEU A 1 204 ? 8.920 -10.109 -14.277 1.00 94.31 204 LEU A CA 1
ATOM 1596 C C . LEU A 1 204 ? 7.428 -10.367 -14.500 1.00 94.31 204 LEU A C 1
ATOM 1598 O O . LEU A 1 204 ? 6.684 -9.438 -14.811 1.00 94.31 204 LEU A O 1
ATOM 1602 N N . GLU A 1 205 ? 6.975 -11.599 -14.284 1.00 94.06 205 GLU A N 1
ATOM 1603 C CA . GLU A 1 205 ? 5.566 -11.977 -14.386 1.00 94.06 205 GLU A CA 1
ATOM 1604 C C . GLU A 1 205 ? 4.744 -11.304 -13.288 1.00 94.06 205 GLU A C 1
ATOM 1606 O O . GLU A 1 205 ? 3.682 -10.717 -13.523 1.00 94.06 205 GLU A O 1
ATOM 1611 N N . TYR A 1 206 ? 5.271 -11.333 -12.067 1.00 90.62 206 TYR A N 1
ATOM 1612 C CA . TYR A 1 206 ? 4.685 -10.607 -10.952 1.00 90.62 206 TYR A CA 1
ATOM 1613 C C . TYR A 1 206 ? 4.645 -9.091 -11.210 1.00 90.62 206 TYR A C 1
ATOM 1615 O O . TYR A 1 206 ? 3.617 -8.455 -10.952 1.00 90.62 206 TYR A O 1
ATOM 1623 N N . PHE A 1 207 ? 5.723 -8.510 -11.745 1.00 93.19 207 PHE A N 1
ATOM 1624 C CA . PHE A 1 207 ? 5.785 -7.078 -12.056 1.00 93.19 207 PHE A CA 1
ATOM 1625 C C . PHE A 1 207 ? 4.785 -6.687 -13.141 1.00 93.19 207 PHE A C 1
ATOM 1627 O O . PHE A 1 207 ? 4.008 -5.760 -12.922 1.00 93.19 207 PHE A O 1
ATOM 1634 N N . ALA A 1 208 ? 4.724 -7.423 -14.252 1.00 95.50 208 ALA A N 1
ATOM 1635 C CA . ALA A 1 208 ? 3.786 -7.156 -15.337 1.00 95.50 208 ALA A CA 1
ATOM 1636 C C . ALA A 1 208 ? 2.327 -7.169 -14.857 1.00 95.50 208 ALA A C 1
ATOM 1638 O O . ALA A 1 208 ? 1.575 -6.230 -15.136 1.00 95.50 208 ALA A O 1
ATOM 1639 N N . ARG A 1 209 ? 1.934 -8.174 -14.055 1.00 95.06 209 ARG A N 1
ATOM 1640 C CA . ARG A 1 209 ? 0.587 -8.228 -13.455 1.00 95.06 209 ARG A CA 1
ATOM 1641 C C . ARG A 1 209 ? 0.321 -7.025 -12.558 1.00 95.06 209 ARG A C 1
ATOM 1643 O O . ARG A 1 209 ? -0.746 -6.416 -12.634 1.00 95.06 209 ARG A O 1
ATOM 1650 N N . ARG A 1 210 ? 1.291 -6.664 -11.712 1.00 90.75 210 ARG A N 1
ATOM 1651 C CA . ARG A 1 210 ? 1.166 -5.531 -10.787 1.00 90.75 210 ARG A CA 1
ATOM 1652 C C . ARG A 1 210 ? 1.080 -4.202 -11.533 1.00 90.75 210 ARG A C 1
ATOM 1654 O O . ARG A 1 210 ? 0.259 -3.368 -11.165 1.00 90.75 210 ARG A O 1
ATOM 1661 N N . TRP A 1 211 ? 1.870 -4.013 -12.586 1.00 93.38 211 TRP A N 1
ATOM 1662 C CA . TRP A 1 211 ? 1.815 -2.817 -13.416 1.00 93.38 211 TRP A CA 1
ATOM 1663 C C . TRP A 1 211 ? 0.467 -2.684 -14.117 1.00 93.38 211 TRP A C 1
ATOM 1665 O O . TRP A 1 211 ? -0.158 -1.624 -14.056 1.00 93.38 211 TRP A O 1
ATOM 1675 N N . ARG A 1 212 ? -0.039 -3.774 -14.702 1.00 94.25 212 ARG A N 1
ATOM 1676 C CA . ARG A 1 212 ? -1.361 -3.765 -15.328 1.00 94.25 212 ARG A CA 1
ATOM 1677 C C . ARG A 1 212 ? -2.470 -3.456 -14.323 1.00 94.25 212 ARG A C 1
ATOM 1679 O O . ARG A 1 212 ? -3.342 -2.639 -14.616 1.00 94.25 212 ARG A O 1
ATOM 1686 N N . ALA A 1 213 ? -2.422 -4.062 -13.137 1.00 89.19 213 ALA A N 1
ATOM 1687 C CA . ALA A 1 213 ? -3.375 -3.798 -12.058 1.00 89.19 213 ALA A CA 1
ATOM 1688 C C . ALA A 1 213 ? -3.301 -2.349 -11.542 1.00 89.19 213 ALA A C 1
ATOM 1690 O O . ALA A 1 213 ? -4.324 -1.776 -11.173 1.00 89.19 213 ALA A O 1
ATOM 1691 N N . ALA A 1 214 ? -2.110 -1.744 -11.564 1.00 86.88 214 ALA A N 1
ATOM 1692 C CA . ALA A 1 214 ? -1.899 -0.337 -11.235 1.00 86.88 214 ALA A CA 1
ATOM 1693 C C . ALA A 1 214 ? -2.354 0.630 -12.346 1.00 86.88 214 ALA A C 1
ATOM 1695 O O . ALA A 1 214 ? -2.421 1.831 -12.106 1.00 86.88 214 ALA A O 1
ATOM 1696 N N . GLY A 1 215 ? -2.701 0.123 -13.536 1.00 91.44 215 GLY A N 1
ATOM 1697 C CA . GLY A 1 215 ? -3.238 0.926 -14.634 1.00 91.44 215 GLY A CA 1
ATOM 1698 C C . GLY A 1 215 ? -2.232 1.314 -15.718 1.00 91.44 215 GLY A C 1
ATOM 1699 O O . GLY A 1 215 ? -2.579 2.078 -16.623 1.00 91.44 215 GLY A O 1
ATOM 1700 N N . PHE A 1 216 ? -1.011 0.774 -15.673 1.00 94.88 216 PHE A N 1
ATOM 1701 C CA . PHE A 1 216 ? -0.037 0.976 -16.740 1.00 94.88 216 PHE A CA 1
ATOM 1702 C C . PHE A 1 216 ? -0.455 0.236 -18.017 1.00 94.88 216 PHE A C 1
ATOM 1704 O O . PHE A 1 216 ? -0.902 -0.915 -17.988 1.00 94.88 216 PHE A O 1
ATOM 1711 N N . SER A 1 217 ? -0.324 0.928 -19.144 1.00 96.56 217 SER A N 1
ATOM 1712 C CA . SER A 1 217 ? -0.520 0.411 -20.500 1.00 96.56 217 SER A CA 1
ATOM 1713 C C . SER A 1 217 ? 0.747 0.483 -21.344 1.00 96.56 217 SER A C 1
ATOM 1715 O O . SER A 1 217 ? 0.790 -0.145 -22.395 1.00 96.56 217 SER A O 1
ATOM 1717 N N . GLY A 1 218 ? 1.755 1.246 -20.911 1.00 97.38 218 GLY A N 1
ATOM 1718 C CA . GLY A 1 218 ? 3.024 1.403 -21.614 1.00 97.38 218 GLY A CA 1
ATOM 1719 C C . GLY A 1 218 ? 4.200 1.534 -20.650 1.00 97.38 218 GLY A C 1
ATOM 1720 O O . GLY A 1 218 ? 4.081 2.167 -19.598 1.00 97.38 218 GLY A O 1
ATOM 1721 N N . LEU A 1 219 ? 5.334 0.940 -21.012 1.00 97.06 219 LEU A N 1
ATOM 1722 C CA . LEU A 1 219 ? 6.602 1.046 -20.300 1.00 97.06 219 LEU A CA 1
ATOM 1723 C C . LEU A 1 219 ? 7.711 1.473 -21.257 1.00 97.06 219 LEU A C 1
ATOM 1725 O O . LEU A 1 219 ? 7.958 0.815 -22.263 1.00 97.06 219 LEU A O 1
ATOM 1729 N N . HIS A 1 220 ? 8.400 2.550 -20.906 1.00 97.31 220 HIS A N 1
ATOM 1730 C CA . HIS A 1 220 ? 9.623 3.009 -21.549 1.00 97.31 220 HIS A CA 1
ATOM 1731 C C . HIS A 1 220 ? 10.818 2.392 -20.823 1.00 97.31 220 HIS A C 1
ATOM 1733 O O . HIS A 1 220 ? 11.168 2.814 -19.722 1.00 97.31 220 HIS A O 1
ATOM 1739 N N . VAL A 1 221 ? 11.415 1.361 -21.412 1.00 95.38 221 VAL A N 1
ATOM 1740 C CA . VAL A 1 221 ? 12.529 0.612 -20.819 1.00 95.38 221 VAL A CA 1
ATOM 1741 C C . VAL A 1 221 ? 13.845 1.275 -21.192 1.00 95.38 221 VAL A C 1
ATOM 1743 O O . VAL A 1 221 ? 14.077 1.518 -22.374 1.00 95.38 221 VAL A O 1
ATOM 1746 N N . ALA A 1 222 ? 14.696 1.537 -20.197 1.00 92.44 222 ALA A N 1
ATOM 1747 C CA . ALA A 1 222 ? 16.043 2.094 -20.348 1.00 92.44 222 ALA A CA 1
ATOM 1748 C C . ALA A 1 222 ? 16.871 1.296 -21.371 1.00 92.44 222 ALA A C 1
ATOM 1750 O O . ALA A 1 222 ? 17.462 0.263 -21.046 1.00 92.44 222 ALA A O 1
ATOM 1751 N N . ALA A 1 223 ? 16.881 1.750 -22.625 1.00 89.62 223 ALA A N 1
ATOM 1752 C CA . ALA A 1 223 ? 17.396 0.961 -23.741 1.00 89.62 223 ALA A CA 1
ATOM 1753 C C . ALA A 1 223 ? 18.927 0.977 -23.810 1.00 89.62 223 ALA A C 1
ATOM 1755 O O . ALA A 1 223 ? 19.523 0.089 -24.415 1.00 89.62 223 ALA A O 1
ATOM 1756 N N . TRP A 1 224 ? 19.573 1.933 -23.137 1.00 85.06 224 TRP A N 1
ATOM 1757 C CA . TRP A 1 224 ? 21.030 2.051 -23.120 1.00 85.06 224 TRP A CA 1
ATOM 1758 C C . TRP A 1 224 ? 21.753 0.875 -22.462 1.00 85.06 224 TRP A C 1
ATOM 1760 O O . TRP A 1 224 ? 22.935 0.665 -22.718 1.00 85.06 224 TRP A O 1
ATOM 1770 N N . HIS A 1 225 ? 21.049 0.049 -21.684 1.00 86.44 225 HIS A N 1
ATOM 1771 C CA . HIS A 1 225 ? 21.602 -1.202 -21.155 1.00 86.44 225 HIS A CA 1
ATOM 1772 C C . HIS A 1 225 ? 21.810 -2.288 -22.225 1.00 86.44 225 HIS A C 1
ATOM 1774 O O . HIS A 1 225 ? 22.480 -3.282 -21.937 1.00 86.44 225 HIS A O 1
ATOM 1780 N N . TYR A 1 226 ? 21.259 -2.099 -23.431 1.00 86.50 226 TYR A N 1
ATOM 1781 C CA . TYR A 1 226 ? 21.141 -3.110 -24.491 1.00 86.50 226 TYR A CA 1
ATOM 1782 C C . TYR A 1 226 ? 21.710 -2.642 -25.847 1.00 86.50 226 TYR A C 1
ATOM 1784 O O . TYR A 1 226 ? 21.302 -3.148 -26.888 1.00 86.50 226 TYR A O 1
ATOM 1792 N N . PHE A 1 227 ? 22.608 -1.646 -25.866 1.00 83.12 227 PHE A N 1
ATOM 1793 C CA . PHE A 1 227 ? 23.214 -1.172 -27.122 1.00 83.12 227 PHE A CA 1
ATOM 1794 C C . PHE A 1 227 ? 24.154 -2.192 -27.761 1.00 83.12 227 PHE A C 1
ATOM 1796 O O . PHE A 1 227 ? 24.158 -2.336 -28.981 1.00 83.12 227 PHE A O 1
ATOM 1803 N N . GLU A 1 228 ? 24.947 -2.878 -26.942 1.00 83.12 228 GLU A N 1
ATOM 1804 C CA . GLU A 1 228 ? 25.850 -3.925 -27.407 1.00 83.12 228 GLU A CA 1
ATOM 1805 C C . GLU A 1 228 ? 25.190 -5.296 -27.208 1.00 83.12 228 GLU A C 1
ATOM 1807 O O . GLU A 1 228 ? 24.564 -5.508 -26.162 1.00 83.12 228 GLU A O 1
ATOM 1812 N N . PRO A 1 229 ? 25.329 -6.232 -28.168 1.00 86.00 229 PRO A N 1
ATOM 1813 C CA . PRO A 1 229 ? 24.786 -7.577 -28.027 1.00 86.00 229 PRO A CA 1
ATOM 1814 C C . PRO A 1 229 ? 25.336 -8.282 -26.784 1.00 86.00 229 PRO A C 1
ATOM 1816 O O . PRO A 1 229 ? 26.541 -8.500 -26.656 1.00 86.00 229 PRO A O 1
ATOM 1819 N N . ASP A 1 230 ? 24.437 -8.685 -25.894 1.00 90.81 230 ASP A N 1
ATOM 1820 C CA . ASP A 1 230 ? 24.748 -9.449 -24.690 1.00 90.81 230 ASP A CA 1
ATOM 1821 C C . ASP A 1 230 ? 23.664 -10.525 -24.524 1.00 90.81 230 ASP A C 1
ATOM 1823 O O . ASP A 1 230 ? 22.501 -10.191 -24.273 1.00 90.81 230 ASP A O 1
ATOM 1827 N N . PRO A 1 231 ? 24.000 -11.823 -24.663 1.00 93.62 231 PRO A N 1
ATOM 1828 C CA . PRO A 1 231 ? 23.003 -12.890 -24.634 1.00 93.62 231 PRO A CA 1
ATOM 1829 C C . PRO A 1 231 ? 22.144 -12.924 -23.364 1.00 93.62 231 PRO A C 1
ATOM 1831 O O . PRO A 1 231 ? 20.959 -13.265 -23.437 1.00 93.62 231 PRO A O 1
ATOM 1834 N N . GLU A 1 232 ? 22.706 -12.580 -22.202 1.00 91.50 232 GLU A N 1
ATOM 1835 C CA . GLU A 1 232 ? 21.984 -12.609 -20.930 1.00 91.50 232 GLU A CA 1
ATOM 1836 C C . GLU A 1 232 ? 21.018 -11.429 -20.812 1.00 91.50 232 GLU A C 1
ATOM 1838 O O . GLU A 1 232 ? 19.848 -11.613 -20.445 1.00 91.50 232 GLU A O 1
ATOM 1843 N N . ARG A 1 233 ? 21.480 -10.224 -21.163 1.00 90.31 233 ARG A N 1
ATOM 1844 C CA . ARG A 1 233 ? 20.650 -9.013 -21.173 1.00 90.31 233 ARG A CA 1
ATOM 1845 C C . ARG A 1 233 ? 19.553 -9.114 -22.220 1.00 90.31 233 ARG A C 1
ATOM 1847 O O . ARG A 1 233 ? 18.394 -8.844 -21.907 1.00 90.31 233 ARG A O 1
ATOM 1854 N N . ASP A 1 234 ? 19.871 -9.597 -23.412 1.00 93.31 234 ASP A N 1
ATOM 1855 C CA . ASP A 1 234 ? 18.895 -9.815 -24.477 1.00 93.31 234 ASP A CA 1
ATOM 1856 C C . ASP A 1 234 ? 17.819 -10.812 -24.043 1.00 93.31 234 ASP A C 1
ATOM 1858 O O . ASP A 1 234 ? 16.624 -10.593 -24.255 1.00 93.31 234 ASP A O 1
ATOM 1862 N N . ALA A 1 235 ? 18.218 -11.910 -23.392 1.00 93.94 235 ALA A N 1
ATOM 1863 C CA . ALA A 1 235 ? 17.274 -12.878 -22.849 1.00 93.94 235 ALA A CA 1
ATOM 1864 C C . ALA A 1 235 ? 16.390 -12.263 -21.753 1.00 93.94 235 ALA A C 1
ATOM 1866 O O . ALA A 1 235 ? 15.187 -12.533 -21.714 1.00 93.94 235 ALA A O 1
ATOM 1867 N N . TYR A 1 236 ? 16.948 -11.426 -20.874 1.00 93.81 236 TYR A N 1
ATOM 1868 C CA . TYR A 1 236 ? 16.167 -10.685 -19.881 1.00 93.81 236 TYR A CA 1
ATOM 1869 C C . TYR A 1 236 ? 15.156 -9.738 -20.542 1.00 93.81 236 TYR A C 1
ATOM 1871 O O . TYR A 1 236 ? 13.974 -9.779 -20.192 1.00 93.81 236 TYR A O 1
ATOM 1879 N N . LEU A 1 237 ? 15.588 -8.934 -21.517 1.00 94.50 237 LEU A N 1
ATOM 1880 C CA . LEU A 1 237 ? 14.733 -7.981 -22.224 1.00 94.50 237 LEU A CA 1
ATOM 1881 C C . LEU A 1 237 ? 13.583 -8.690 -22.945 1.00 94.50 237 LEU A C 1
ATOM 1883 O O . LEU A 1 237 ? 12.435 -8.265 -22.820 1.00 94.50 237 LEU A O 1
ATOM 1887 N N . ARG A 1 238 ? 13.856 -9.813 -23.624 1.00 95.88 238 ARG A N 1
ATOM 1888 C CA . ARG A 1 238 ? 12.812 -10.641 -24.254 1.00 95.88 238 ARG A CA 1
ATOM 1889 C C . ARG A 1 238 ? 11.780 -11.117 -23.233 1.00 95.88 238 ARG A C 1
ATOM 1891 O O . ARG A 1 238 ? 10.587 -10.908 -23.439 1.00 95.88 238 ARG A O 1
ATOM 1898 N N . ARG A 1 239 ? 12.218 -11.663 -22.091 1.00 96.50 239 ARG A N 1
ATOM 1899 C CA . ARG A 1 239 ? 11.300 -12.099 -21.021 1.00 96.50 239 ARG A CA 1
ATOM 1900 C C . ARG A 1 239 ? 10.473 -10.946 -20.451 1.00 96.50 239 ARG A C 1
ATOM 1902 O O . ARG A 1 239 ? 9.296 -11.145 -20.143 1.00 96.50 239 ARG A O 1
ATOM 1909 N N . LEU A 1 240 ? 11.062 -9.757 -20.303 1.00 95.94 240 LEU A N 1
ATOM 1910 C CA . LEU A 1 240 ? 10.355 -8.554 -19.853 1.00 95.94 240 LEU A CA 1
ATOM 1911 C C . LEU A 1 240 ? 9.259 -8.168 -20.852 1.00 95.94 240 LEU A C 1
ATOM 1913 O O . LEU A 1 240 ? 8.108 -8.006 -20.450 1.00 95.94 240 LEU A O 1
ATOM 1917 N N . ILE A 1 241 ? 9.606 -8.076 -22.139 1.00 97.19 241 ILE A N 1
ATOM 1918 C CA . ILE A 1 241 ? 8.671 -7.752 -23.224 1.00 97.19 241 ILE A CA 1
ATOM 1919 C C . ILE A 1 241 ? 7.514 -8.751 -23.245 1.00 97.19 241 ILE A C 1
ATOM 1921 O O . ILE A 1 241 ? 6.352 -8.354 -23.203 1.00 97.19 241 ILE A O 1
ATOM 1925 N N . GLU A 1 242 ? 7.819 -10.047 -23.235 1.00 98.25 242 GLU A N 1
ATOM 1926 C CA . GLU A 1 242 ? 6.811 -11.105 -23.240 1.00 98.25 242 GLU A CA 1
ATOM 1927 C C . GLU A 1 242 ? 5.875 -11.038 -22.027 1.00 98.25 242 GLU A C 1
ATOM 1929 O O . GLU A 1 242 ? 4.656 -11.140 -22.182 1.00 98.25 242 GLU A O 1
ATOM 1934 N N . SER A 1 243 ? 6.424 -10.835 -20.824 1.00 97.94 243 SER A N 1
ATOM 1935 C CA . SER A 1 243 ? 5.631 -10.735 -19.589 1.00 97.94 243 SER A CA 1
ATOM 1936 C C . SER A 1 243 ? 4.687 -9.531 -19.638 1.00 97.94 243 SER A C 1
ATOM 1938 O O . SER A 1 243 ? 3.506 -9.648 -19.311 1.00 97.94 243 SER A O 1
ATOM 1940 N N . CYS A 1 244 ? 5.176 -8.381 -20.109 1.00 97.69 244 CYS A N 1
ATOM 1941 C CA . CYS A 1 244 ? 4.370 -7.178 -20.301 1.00 97.69 244 CYS A CA 1
ATOM 1942 C C . CYS A 1 244 ? 3.273 -7.384 -21.354 1.00 97.69 244 CYS A C 1
ATOM 1944 O O . CYS A 1 244 ? 2.106 -7.073 -21.096 1.00 97.69 244 CYS A O 1
ATOM 1946 N N . HIS A 1 245 ? 3.607 -7.976 -22.502 1.00 98.06 245 HIS A N 1
ATOM 1947 C CA . HIS A 1 245 ? 2.658 -8.228 -23.586 1.00 98.06 245 HIS A CA 1
ATOM 1948 C C . HIS A 1 245 ? 1.539 -9.187 -23.167 1.00 98.06 245 HIS A C 1
ATOM 1950 O O . HIS A 1 245 ? 0.375 -8.917 -23.466 1.00 98.06 245 HIS A O 1
ATOM 1956 N N . ARG A 1 246 ? 1.843 -10.236 -22.385 1.00 97.94 246 ARG A N 1
ATOM 1957 C CA . ARG A 1 246 ? 0.819 -11.125 -21.798 1.00 97.94 246 ARG A CA 1
ATOM 1958 C C . ARG A 1 246 ? -0.199 -10.380 -20.930 1.00 97.94 246 ARG A C 1
ATOM 1960 O O . ARG A 1 246 ? -1.338 -10.819 -20.816 1.00 97.94 246 ARG A O 1
ATOM 1967 N N . GLN A 1 247 ? 0.194 -9.256 -20.333 1.00 97.50 247 GLN A N 1
ATOM 1968 C CA . GLN A 1 247 ? -0.669 -8.417 -19.497 1.00 97.50 247 GLN A CA 1
ATOM 1969 C C . GLN A 1 247 ? -1.248 -7.203 -20.250 1.00 97.50 247 GLN A C 1
ATOM 1971 O O . GLN A 1 247 ? -1.934 -6.372 -19.647 1.00 97.50 247 GLN A O 1
ATOM 1976 N N . GLY A 1 248 ? -1.005 -7.086 -21.561 1.00 96.31 248 GLY A N 1
ATOM 1977 C CA . GLY A 1 248 ? -1.461 -5.958 -22.376 1.00 96.31 248 GLY A CA 1
ATOM 1978 C C . GLY A 1 248 ? -0.753 -4.639 -22.050 1.00 96.31 248 GLY A C 1
ATOM 1979 O O . GLY A 1 248 ? -1.380 -3.580 -22.102 1.00 96.31 248 GLY A O 1
ATOM 1980 N N . VAL A 1 249 ? 0.523 -4.704 -21.664 1.00 97.88 249 VAL A N 1
ATOM 1981 C CA . VAL A 1 249 ? 1.395 -3.546 -21.427 1.00 97.88 249 VAL A CA 1
ATOM 1982 C C . VAL A 1 249 ? 2.385 -3.441 -22.583 1.00 97.88 249 VAL A C 1
ATOM 1984 O O . VAL A 1 249 ? 3.166 -4.361 -22.804 1.00 97.88 249 VAL A O 1
ATOM 1987 N N . LEU A 1 250 ? 2.352 -2.330 -23.319 1.00 98.00 250 LEU A N 1
ATOM 1988 C CA . LEU A 1 250 ? 3.270 -2.047 -24.423 1.00 98.00 250 LEU A CA 1
ATOM 1989 C C . LEU A 1 250 ? 4.670 -1.735 -23.892 1.00 98.00 250 LEU A C 1
ATOM 1991 O O . LEU A 1 250 ? 4.810 -1.124 -22.832 1.00 98.00 250 LEU A O 1
ATOM 1995 N N . VAL A 1 251 ? 5.701 -2.118 -24.642 1.00 97.69 251 VAL A N 1
ATOM 1996 C CA . VAL A 1 251 ? 7.097 -1.849 -24.284 1.00 97.69 251 VAL A CA 1
ATOM 1997 C C . VAL A 1 251 ? 7.761 -1.013 -25.371 1.00 97.69 251 VAL A C 1
ATOM 1999 O O . VAL A 1 251 ? 7.746 -1.376 -26.543 1.00 97.69 251 VAL A O 1
ATOM 2002 N N . TYR A 1 252 ? 8.350 0.106 -24.961 1.00 97.19 252 TYR A N 1
ATOM 2003 C CA . TYR A 1 252 ? 9.046 1.061 -25.812 1.00 97.19 252 TYR A CA 1
ATOM 2004 C C . TYR A 1 252 ? 10.489 1.226 -25.352 1.00 97.19 252 TYR A C 1
ATOM 2006 O O . TYR A 1 252 ? 10.784 1.154 -24.159 1.00 97.19 252 TYR A O 1
ATOM 2014 N N . ALA A 1 253 ? 11.381 1.515 -26.295 1.00 94.00 253 ALA A N 1
ATOM 2015 C CA . ALA A 1 253 ? 12.731 1.940 -25.968 1.00 94.00 253 ALA A CA 1
ATOM 2016 C C . ALA A 1 253 ? 12.698 3.355 -25.371 1.00 94.00 253 ALA A C 1
ATOM 2018 O O . ALA A 1 253 ? 12.176 4.294 -25.975 1.00 94.00 253 ALA A O 1
ATOM 2019 N N . TRP A 1 254 ? 13.261 3.508 -24.179 1.00 92.94 254 TRP A N 1
ATOM 2020 C CA . TRP A 1 254 ? 13.651 4.799 -23.636 1.00 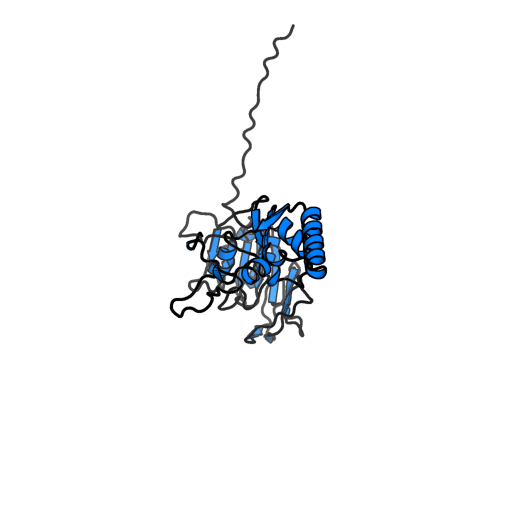92.94 254 TRP A CA 1
ATOM 2021 C C . TRP A 1 254 ? 15.070 5.104 -24.106 1.00 92.94 254 TRP A C 1
ATOM 2023 O O . TRP A 1 254 ? 16.027 4.462 -23.673 1.00 92.94 254 TRP A O 1
ATOM 2033 N N . LEU A 1 255 ? 15.188 6.081 -25.000 1.00 86.38 255 LEU A N 1
ATOM 2034 C CA . LEU A 1 255 ? 16.461 6.602 -25.480 1.00 86.38 255 LEU A CA 1
ATOM 2035 C C . LEU A 1 255 ? 16.665 8.002 -24.904 1.00 86.38 255 LEU A C 1
ATOM 2037 O O . LEU A 1 255 ? 15.773 8.844 -24.998 1.00 86.38 255 LEU A O 1
ATOM 2041 N N . GLU A 1 256 ? 17.834 8.256 -24.329 1.00 76.56 256 GLU A N 1
ATOM 2042 C CA . GLU A 1 256 ? 18.238 9.600 -23.920 1.00 76.56 256 GLU A CA 1
ATOM 2043 C C . GLU A 1 256 ? 19.203 10.161 -24.958 1.00 76.56 256 GLU A C 1
ATOM 2045 O O . GLU A 1 256 ? 20.362 9.787 -24.982 1.00 76.56 256 GLU A O 1
ATOM 2050 N N . LEU A 1 257 ? 18.743 11.029 -25.855 1.00 72.12 257 LEU A N 1
ATOM 2051 C CA . LEU A 1 257 ? 19.616 11.655 -26.853 1.00 72.12 257 LEU A CA 1
ATOM 2052 C C . LEU A 1 257 ? 20.234 12.955 -26.293 1.00 72.12 257 LEU A C 1
ATOM 2054 O O . LEU A 1 257 ? 19.544 13.660 -25.554 1.00 72.12 257 LEU A O 1
ATOM 2058 N N . PRO A 1 258 ? 21.483 13.326 -26.647 1.00 70.06 258 PRO A N 1
ATOM 2059 C CA . PRO A 1 258 ? 22.456 12.581 -27.446 1.00 70.06 258 PRO A CA 1
ATOM 2060 C C . PRO A 1 258 ? 23.266 11.612 -26.563 1.00 70.06 258 PRO A C 1
ATOM 2062 O O . PRO A 1 258 ? 24.215 12.009 -25.891 1.00 70.06 258 PRO A O 1
ATOM 2065 N N . HIS A 1 259 ? 22.903 10.332 -26.555 1.00 74.88 259 HIS A N 1
ATOM 2066 C CA . HIS A 1 259 ? 23.711 9.270 -25.959 1.00 74.88 259 HIS A CA 1
ATOM 2067 C C . HIS A 1 259 ? 24.365 8.460 -27.072 1.00 74.88 259 HIS A C 1
ATOM 2069 O O . HIS A 1 259 ? 23.737 8.178 -28.093 1.00 74.88 259 HIS A O 1
ATOM 2075 N N . VAL A 1 260 ? 25.616 8.072 -26.853 1.00 79.88 260 VAL A N 1
ATOM 2076 C CA . VAL A 1 260 ? 26.383 7.208 -27.753 1.00 79.88 260 VAL A CA 1
ATOM 2077 C C . VAL A 1 260 ? 26.737 5.912 -27.039 1.00 79.88 260 VAL A C 1
ATOM 2079 O O . VAL A 1 260 ? 26.916 5.914 -25.820 1.00 79.88 260 VAL A O 1
ATOM 2082 N N . SER A 1 261 ? 26.859 4.810 -27.783 1.00 80.25 261 SER A N 1
ATOM 2083 C CA . SER A 1 261 ? 27.301 3.549 -27.186 1.00 80.25 261 SER A CA 1
ATOM 2084 C C . SER A 1 261 ? 28.727 3.674 -26.643 1.00 80.25 261 SER A C 1
ATOM 2086 O O . SER A 1 261 ? 29.517 4.521 -27.075 1.00 80.25 261 SER A O 1
ATOM 2088 N N . GLU A 1 262 ? 29.078 2.811 -25.689 1.00 82.19 262 GLU A N 1
ATOM 2089 C CA . GLU A 1 262 ? 30.444 2.756 -25.168 1.00 82.19 262 GLU A CA 1
ATOM 2090 C C . GLU A 1 262 ? 31.459 2.476 -26.280 1.00 82.19 262 GLU A C 1
ATOM 2092 O O . GLU A 1 262 ? 32.513 3.109 -26.313 1.00 82.19 262 GLU A O 1
ATOM 2097 N N . ARG A 1 263 ? 31.107 1.609 -27.233 1.00 83.81 263 ARG A N 1
ATOM 2098 C CA . ARG A 1 263 ? 31.922 1.340 -28.414 1.00 83.81 263 ARG A CA 1
ATOM 2099 C C . ARG A 1 263 ? 32.170 2.599 -29.243 1.00 83.81 263 ARG A C 1
ATOM 2101 O O . ARG A 1 263 ? 33.325 2.914 -29.505 1.00 83.81 263 ARG A O 1
ATOM 2108 N N . PHE A 1 264 ? 31.125 3.355 -29.586 1.00 85.94 264 PHE A N 1
ATOM 2109 C CA . PHE A 1 264 ? 31.275 4.604 -30.343 1.00 85.94 264 PHE A CA 1
ATOM 2110 C C . PHE A 1 264 ? 32.181 5.597 -29.600 1.00 85.94 264 PHE A C 1
ATOM 2112 O O . PHE A 1 264 ? 33.105 6.176 -30.164 1.00 85.94 264 PHE A O 1
ATOM 2119 N N . TRP A 1 265 ? 31.981 5.757 -28.292 1.00 86.12 265 TRP A N 1
ATOM 2120 C CA . TRP A 1 265 ? 32.835 6.621 -27.478 1.00 86.12 265 TRP A CA 1
ATOM 2121 C C . TRP A 1 265 ? 34.302 6.148 -27.438 1.00 86.12 265 TRP A C 1
ATOM 2123 O O . TRP A 1 265 ? 35.230 6.967 -27.414 1.00 86.12 265 TRP A O 1
ATOM 2133 N N . GLN A 1 266 ? 34.539 4.832 -27.443 1.00 87.94 266 GLN A N 1
ATOM 2134 C CA . GLN A 1 266 ? 35.877 4.240 -27.507 1.00 87.94 266 GLN A CA 1
ATOM 2135 C C . GLN A 1 266 ? 36.554 4.461 -28.864 1.00 87.94 266 GLN A C 1
ATOM 2137 O O . GLN A 1 266 ? 37.719 4.857 -28.882 1.00 87.94 266 GLN A O 1
ATOM 2142 N N . GLU A 1 267 ? 35.819 4.272 -29.960 1.00 90.56 267 GLU A N 1
ATOM 2143 C CA . GLU A 1 267 ? 36.291 4.419 -31.343 1.00 90.56 267 GLU A CA 1
ATOM 2144 C C . GLU A 1 267 ? 36.584 5.885 -31.724 1.00 90.56 267 GLU A C 1
ATOM 2146 O O . GLU A 1 267 ? 37.426 6.136 -32.586 1.00 90.56 267 GLU A O 1
ATOM 2151 N N . HIS A 1 268 ? 35.976 6.860 -31.035 1.00 89.06 268 HIS A N 1
ATOM 2152 C CA . HIS A 1 268 ? 36.106 8.292 -31.339 1.00 89.06 268 HIS A CA 1
ATOM 2153 C C . HIS A 1 268 ? 36.711 9.125 -30.182 1.00 89.06 268 HIS A C 1
ATOM 2155 O O . HIS A 1 268 ? 36.069 10.047 -29.670 1.00 89.06 268 HIS A O 1
ATOM 2161 N N . PRO A 1 269 ? 37.967 8.877 -29.752 1.00 89.31 269 PRO A N 1
ATOM 2162 C CA . PRO A 1 269 ? 38.571 9.576 -28.611 1.00 89.31 269 PRO A CA 1
ATOM 2163 C C . PRO A 1 269 ? 38.766 11.086 -28.826 1.00 89.31 269 PRO A C 1
ATOM 2165 O O . PRO A 1 269 ? 38.772 11.846 -27.853 1.00 89.31 269 PRO A O 1
ATOM 2168 N N . ALA A 1 270 ? 38.911 11.523 -30.081 1.00 86.62 270 ALA A N 1
ATOM 2169 C CA . ALA A 1 270 ? 39.059 12.932 -30.450 1.00 86.62 270 ALA A CA 1
ATOM 2170 C C . ALA A 1 270 ? 37.782 13.754 -30.200 1.00 86.62 270 ALA A C 1
ATOM 2172 O O . ALA A 1 270 ? 37.858 14.958 -29.970 1.00 86.62 270 ALA A O 1
ATOM 2173 N N . TRP A 1 271 ? 36.620 13.098 -30.200 1.00 87.19 271 TRP A N 1
ATOM 2174 C CA . TRP A 1 271 ? 35.309 13.736 -30.069 1.00 87.19 271 TRP A CA 1
ATOM 2175 C C . TRP A 1 271 ? 34.760 13.673 -28.643 1.00 87.19 271 TRP A C 1
ATOM 2177 O O . TRP A 1 271 ? 33.616 14.039 -28.401 1.00 87.19 271 TRP A O 1
ATOM 2187 N N . ARG A 1 272 ? 35.539 13.192 -27.673 1.00 88.75 272 ARG A N 1
ATOM 2188 C CA . ARG A 1 272 ? 35.087 13.101 -26.281 1.00 88.75 272 ARG A CA 1
ATOM 2189 C C . ARG A 1 272 ? 35.032 14.477 -25.642 1.00 88.75 272 ARG A C 1
ATOM 2191 O O . ARG A 1 272 ? 35.990 15.246 -25.739 1.00 88.75 272 ARG A O 1
ATOM 2198 N N . GLU A 1 273 ? 33.950 14.742 -24.920 1.00 86.88 273 GLU A N 1
ATOM 2199 C CA . GLU A 1 273 ? 33.837 15.950 -24.106 1.00 86.88 273 GLU A CA 1
ATOM 2200 C C . GLU A 1 273 ? 34.951 15.981 -23.058 1.00 86.88 273 GLU A C 1
ATOM 2202 O O . GLU A 1 273 ? 35.257 14.968 -22.421 1.00 86.88 273 GLU A O 1
ATOM 2207 N N . LYS A 1 274 ? 35.583 17.145 -22.889 1.00 87.12 274 LYS A N 1
ATOM 2208 C CA . LYS A 1 274 ? 36.677 17.339 -21.937 1.00 87.12 274 LYS A CA 1
ATOM 2209 C C . LYS A 1 274 ? 36.237 18.306 -20.852 1.00 87.12 274 LYS A C 1
ATOM 2211 O O . LYS A 1 274 ? 35.705 19.372 -21.122 1.00 87.12 274 LYS A O 1
ATOM 2216 N N . THR A 1 275 ? 36.532 17.963 -19.608 1.00 86.69 275 THR A N 1
ATOM 2217 C CA . THR A 1 275 ? 36.390 18.889 -18.479 1.00 86.69 275 THR A CA 1
ATOM 2218 C C . THR A 1 275 ? 37.369 20.062 -18.604 1.00 86.69 275 THR A C 1
ATOM 2220 O O . THR A 1 275 ? 38.342 19.996 -19.359 1.00 86.69 275 THR A O 1
ATOM 2223 N N . ALA A 1 276 ? 37.199 21.100 -17.779 1.00 87.12 276 ALA A N 1
ATOM 2224 C CA . ALA A 1 276 ? 38.146 22.220 -17.697 1.00 87.12 276 ALA A CA 1
ATOM 2225 C C . ALA A 1 276 ? 39.603 21.776 -17.426 1.00 87.12 276 ALA A C 1
ATOM 2227 O O . ALA A 1 276 ? 40.549 22.466 -17.790 1.00 87.12 276 ALA A O 1
ATOM 2228 N N . LEU A 1 277 ? 39.792 20.588 -16.838 1.00 89.31 277 LEU A N 1
ATOM 2229 C CA . LEU A 1 277 ? 41.097 19.973 -16.572 1.00 89.31 277 LEU A CA 1
ATOM 2230 C C . LEU A 1 277 ? 41.622 19.109 -17.736 1.00 89.31 277 LEU A C 1
ATOM 2232 O O . LEU A 1 277 ? 42.565 18.344 -17.549 1.00 89.31 277 LEU A O 1
ATOM 2236 N N . ARG A 1 278 ? 41.002 19.184 -18.922 1.00 84.62 278 ARG A N 1
ATOM 2237 C CA . ARG A 1 278 ? 41.325 18.402 -20.134 1.00 84.62 278 ARG A CA 1
ATOM 2238 C C . ARG A 1 278 ? 41.225 16.878 -19.978 1.00 84.62 278 ARG A C 1
ATOM 2240 O O . ARG A 1 278 ? 41.779 16.132 -20.783 1.00 84.62 278 ARG A O 1
ATOM 2247 N N . LYS A 1 279 ? 40.494 16.403 -18.970 1.00 86.81 279 LYS A N 1
ATOM 2248 C CA . LYS A 1 279 ? 40.155 14.981 -18.793 1.00 86.81 279 LYS A CA 1
ATOM 2249 C C . LYS A 1 279 ? 38.830 14.664 -19.468 1.00 86.81 279 LYS A C 1
ATOM 2251 O O . LYS A 1 279 ? 37.972 15.543 -19.500 1.00 86.81 279 LYS A O 1
ATOM 2256 N N . ASP A 1 280 ? 38.656 13.424 -19.917 1.00 86.88 280 ASP A N 1
ATOM 2257 C CA . ASP A 1 280 ? 37.369 12.924 -20.413 1.00 86.88 280 ASP A CA 1
ATOM 2258 C C . ASP A 1 280 ? 36.266 13.206 -19.385 1.00 86.88 280 ASP A C 1
ATOM 2260 O O . ASP A 1 280 ? 36.383 12.841 -18.212 1.00 86.88 280 ASP A O 1
ATOM 2264 N N . ALA A 1 281 ? 35.216 13.899 -19.822 1.00 83.31 281 ALA A N 1
ATOM 2265 C CA . ALA A 1 281 ? 34.040 14.139 -19.010 1.00 83.31 281 ALA A CA 1
ATOM 2266 C C . ALA A 1 281 ? 33.270 12.826 -18.837 1.00 83.31 281 ALA A C 1
ATOM 2268 O O . ALA A 1 281 ? 33.009 12.102 -19.799 1.00 83.31 281 ALA A O 1
ATOM 2269 N N . ASN A 1 282 ? 32.907 12.526 -17.593 1.00 74.38 282 ASN A N 1
ATOM 2270 C CA . ASN A 1 282 ? 32.096 11.370 -17.247 1.00 74.38 282 ASN A CA 1
ATOM 2271 C C . ASN A 1 282 ? 30.941 11.830 -16.353 1.00 74.38 282 ASN A C 1
ATOM 2273 O O . ASN A 1 282 ? 31.180 12.477 -15.331 1.00 74.38 282 ASN A O 1
ATOM 2277 N N . LEU A 1 283 ? 29.708 11.517 -16.751 1.00 74.06 283 LEU A N 1
ATOM 2278 C CA . LEU A 1 283 ? 28.500 11.813 -15.989 1.00 74.06 283 LEU A CA 1
ATOM 2279 C C . LEU A 1 283 ? 27.754 10.501 -15.737 1.00 74.06 283 LEU A C 1
ATOM 2281 O O . LEU A 1 283 ? 26.944 10.073 -16.558 1.00 74.06 283 LEU A O 1
ATOM 2285 N N . ASP A 1 284 ? 28.039 9.885 -14.591 1.00 73.94 284 ASP A N 1
ATOM 2286 C CA . ASP A 1 284 ? 27.477 8.595 -14.180 1.00 73.94 284 ASP A CA 1
ATOM 2287 C C . ASP A 1 284 ? 27.708 7.491 -15.237 1.00 73.94 284 ASP A C 1
ATOM 2289 O O . ASP A 1 284 ? 28.852 7.109 -15.490 1.00 73.94 284 ASP A O 1
ATOM 2293 N N . TRP A 1 285 ? 26.650 7.005 -15.889 1.00 71.94 285 TRP A N 1
ATOM 2294 C CA . TRP A 1 285 ? 26.706 6.012 -16.966 1.00 71.94 285 TRP A CA 1
ATOM 2295 C C . TRP A 1 285 ? 26.834 6.632 -18.369 1.00 71.94 285 TRP A C 1
ATOM 2297 O O . TRP A 1 285 ? 26.972 5.908 -19.357 1.00 71.94 285 TRP A O 1
ATOM 2307 N N . ARG A 1 286 ? 26.770 7.965 -18.500 1.00 76.81 286 ARG A N 1
ATOM 2308 C CA . ARG A 1 286 ? 26.767 8.644 -19.802 1.00 76.81 286 ARG A CA 1
ATOM 2309 C C . ARG A 1 286 ? 28.181 8.882 -20.320 1.00 76.81 286 ARG A C 1
ATOM 2311 O O . ARG A 1 286 ? 29.027 9.498 -19.670 1.00 76.81 286 ARG A O 1
ATOM 2318 N N . ARG A 1 287 ? 28.394 8.464 -21.565 1.00 80.62 287 ARG A N 1
ATOM 2319 C CA . ARG A 1 287 ? 29.593 8.730 -22.358 1.00 80.62 287 ARG A CA 1
ATOM 2320 C C . ARG A 1 287 ? 29.372 9.996 -23.189 1.00 80.62 287 ARG A C 1
ATOM 2322 O O . ARG A 1 287 ? 28.616 9.976 -24.153 1.00 80.62 287 ARG A O 1
ATOM 2329 N N . VAL A 1 288 ? 29.966 11.113 -22.768 1.00 84.56 288 VAL A N 1
ATOM 2330 C CA . VAL A 1 288 ? 29.677 12.437 -23.345 1.00 84.56 288 VAL A CA 1
ATOM 2331 C C . VAL A 1 288 ? 30.602 12.729 -24.528 1.00 84.56 288 VAL A C 1
ATOM 2333 O O . VAL A 1 288 ? 31.822 12.559 -24.432 1.00 84.56 288 VAL A O 1
ATOM 2336 N N . MET A 1 289 ? 30.012 13.189 -25.629 1.00 84.25 289 MET A N 1
ATOM 2337 C CA . MET A 1 289 ? 30.719 13.620 -26.834 1.00 84.25 289 MET A CA 1
ATOM 2338 C C . MET A 1 289 ? 30.609 15.135 -26.997 1.00 84.25 289 MET A C 1
ATOM 2340 O O . MET A 1 289 ? 29.553 15.719 -26.753 1.00 84.25 289 MET A O 1
ATOM 2344 N N . ASN A 1 290 ? 31.700 15.752 -27.433 1.00 83.19 290 ASN A N 1
ATOM 2345 C CA . ASN A 1 290 ? 31.753 17.137 -27.857 1.00 83.19 290 ASN A CA 1
ATOM 2346 C C . ASN A 1 290 ? 31.261 17.224 -29.308 1.00 83.19 290 ASN A C 1
ATOM 2348 O O . ASN A 1 290 ? 31.994 16.911 -30.242 1.00 83.19 290 ASN A O 1
ATOM 2352 N N . MET A 1 291 ? 30.018 17.666 -29.488 1.00 72.00 291 MET A N 1
ATOM 2353 C CA . MET A 1 291 ? 29.391 17.827 -30.809 1.00 72.00 291 MET A CA 1
ATOM 2354 C C . MET A 1 291 ? 29.741 19.165 -31.486 1.00 72.00 291 MET A C 1
ATOM 2356 O O . MET A 1 291 ? 29.257 19.443 -32.579 1.00 72.00 291 MET A O 1
ATOM 2360 N N . THR A 1 292 ? 30.543 20.012 -30.832 1.00 72.56 292 THR A N 1
ATOM 2361 C CA . THR A 1 292 ? 30.991 21.318 -31.349 1.00 72.56 292 THR A CA 1
ATOM 2362 C C . THR A 1 292 ? 32.307 21.248 -32.122 1.00 72.56 292 THR A C 1
ATOM 2364 O O . THR A 1 292 ? 32.608 22.173 -32.870 1.00 72.56 292 THR A O 1
ATOM 2367 N N . ASN A 1 293 ? 33.056 20.148 -32.005 1.00 56.81 293 ASN A N 1
ATOM 2368 C CA . ASN A 1 293 ? 34.191 19.853 -32.878 1.00 56.81 293 ASN A CA 1
ATOM 2369 C C . ASN A 1 293 ? 33.687 19.082 -34.105 1.00 56.81 293 ASN A C 1
ATOM 2371 O O . ASN A 1 293 ? 33.912 17.881 -34.229 1.00 56.81 293 ASN A O 1
ATOM 2375 N N . GLY A 1 294 ? 32.922 19.761 -34.960 1.00 52.09 294 GLY A N 1
ATOM 2376 C CA . GLY A 1 294 ? 32.690 19.277 -36.316 1.00 52.09 294 GLY A CA 1
ATOM 2377 C C . GLY A 1 294 ? 33.954 19.532 -37.126 1.00 52.09 294 GLY A C 1
ATOM 2378 O O . GLY A 1 294 ? 34.352 20.690 -37.254 1.00 52.09 294 GLY A O 1
ATOM 2379 N N . ASP A 1 295 ? 34.589 18.468 -37.606 1.00 49.81 295 ASP A N 1
ATOM 2380 C CA . ASP A 1 295 ? 35.519 18.575 -38.732 1.00 49.81 295 ASP A CA 1
ATOM 2381 C C . ASP A 1 295 ? 34.760 19.036 -39.991 1.00 49.81 295 ASP A C 1
ATOM 2383 O O . ASP A 1 295 ? 33.603 18.582 -40.187 1.00 49.81 295 ASP A O 1
#

pLDDT: mean 86.59, std 15.57, range [34.94, 98.62]

Foldseek 3Di:
DDDDDDDPPPDPPPPVPDQQQAEEEEPDPCRACVCVLSCVLRRHYDDPDDGDHQEYEYAEEDPDDPVQVSQQVAHEYEYEADYPVCVVQPKAFDPDWDWAFWKAFPVCRPDTQGAPDIDTFTQIDHPPQKDQGMARDPPRRGAWIKHHHHNFIYIYGNHDCDNHVCRHCVCVVVVVVVRVSHRSDAALDDEEEDECVVPVPDDLLVVLQVCNVRNAQEYAYACLVCPDDDPVVVVSVVVNCVSNVVSNHYYHHDDDPPADHPVVLVVCVVFFDADPVRHGDDDPPGGHGNPVPDD

Radius of gyration: 27.12 Å; chains: 1; bounding box: 92×38×73 Å

Secondary structure (DSSP, 8-state):
------------------S-TTEEEE-SSS-TTHHHHHHTTTPEEP-SSSS--SEEEESS--SS--HHHHHHTT-EEEEESS-HHHHHTT-EEEEEEEEEEEEEETTEEEEEEEEEEEEEEEEEEPPTT-EEEEEETTT--EEEEEEEETTEEEEEESS---SSTTSS-TTHHHHHHHTT---S---S-EEEEE-GGGGTTS-HHHHHHHHHHHTEEEEEEEGGGGSS--HHHHHHHHHHHHHHHHTT-EEEEE--SS---HHHHHH-GGGB-B-TTSSBPEETTEE-B-TT---

Sequence (295 aa):
MQHLISLLICLPALVWAGSPAGFFYVLDEEPGSWPEILSSVGLQPLGPPGAAARVFVLRGDSAGADWQARVESGAVLILEGESSVAESFGFRATRRRVAVRSVQDARRPELRIVWEHPLELPVFTLPEAAKLLAWERWERAPLMAAVRRGAGAVLWLACAPGAKPYQRFPYILHALAELGVDPPLRSRRLWAFFDSSYRLRVDLEYFARRWRAAGFSGLHVAAWHYFEPDPERDAYLRRLIESCHRQGVLVYAWLELPHVSERFWQEHPAWREKTALRKDANLDWRRVMNMTNGD